Protein AF-A0A8S3H1D3-F1 (afdb_monomer_lite)

Structure (mmCIF, N/CA/C/O backbone):
data_AF-A0A8S3H1D3-F1
#
_entry.id   AF-A0A8S3H1D3-F1
#
loop_
_atom_site.group_PDB
_atom_site.id
_atom_site.type_symbol
_atom_site.label_atom_id
_atom_site.label_alt_id
_atom_site.label_comp_id
_atom_site.label_asym_id
_atom_site.label_entity_id
_atom_site.label_seq_id
_atom_site.pdbx_PDB_ins_code
_atom_site.Cartn_x
_atom_site.Cartn_y
_atom_site.Cartn_z
_atom_site.occupancy
_atom_site.B_iso_or_equiv
_atom_site.auth_seq_id
_atom_site.auth_comp_id
_atom_site.auth_asym_id
_atom_site.auth_atom_id
_atom_site.pdbx_PDB_model_num
ATOM 1 N N . LYS A 1 1 ? -19.812 -41.531 39.558 1.00 59.28 1 LYS A N 1
ATOM 2 C CA . LYS A 1 1 ? -20.628 -40.867 38.504 1.00 59.28 1 LYS A CA 1
ATOM 3 C C . LYS A 1 1 ? -20.209 -39.413 38.306 1.00 59.28 1 LYS A C 1
ATOM 5 O O . LYS A 1 1 ? -19.968 -39.057 37.168 1.00 59.28 1 LYS A O 1
ATOM 10 N N . VAL A 1 2 ? -20.044 -38.629 39.378 1.00 74.62 2 VAL A N 1
ATOM 11 C CA . VAL A 1 2 ? -19.608 -37.218 39.311 1.00 74.62 2 VAL A CA 1
ATOM 12 C C . VAL A 1 2 ? -18.268 -37.040 38.572 1.00 74.62 2 VAL A C 1
ATOM 14 O O . VAL A 1 2 ? -18.187 -36.208 37.679 1.00 74.62 2 VAL A O 1
ATOM 17 N N . ASP A 1 3 ? -17.269 -37.890 38.829 1.00 81.50 3 ASP A N 1
ATOM 18 C CA . ASP A 1 3 ? -15.944 -37.769 38.187 1.00 81.50 3 ASP A CA 1
ATOM 19 C C . ASP A 1 3 ? -15.946 -37.984 36.666 1.00 81.50 3 ASP A C 1
ATOM 21 O O . ASP A 1 3 ? -15.134 -37.398 35.951 1.00 81.50 3 ASP A O 1
ATOM 25 N N . LEU A 1 4 ? -16.863 -38.814 36.152 1.00 86.75 4 LEU A N 1
ATOM 26 C CA . LEU A 1 4 ? -16.972 -39.065 34.713 1.00 86.75 4 LEU A CA 1
ATOM 27 C C . LEU A 1 4 ? -17.531 -37.827 34.003 1.00 86.75 4 LEU A C 1
ATOM 29 O O . LEU A 1 4 ? -16.968 -37.384 33.009 1.00 86.75 4 LEU A O 1
ATOM 33 N N . SER A 1 5 ? -18.569 -37.224 34.584 1.00 85.31 5 SER A N 1
ATOM 34 C CA . SER A 1 5 ? -19.176 -35.994 34.077 1.00 85.31 5 SER A CA 1
ATOM 35 C C . SER A 1 5 ? -18.210 -34.811 34.132 1.00 85.31 5 SER A C 1
ATOM 37 O O . SER A 1 5 ? -18.162 -34.028 33.193 1.00 85.31 5 SER A O 1
ATOM 39 N N . VAL A 1 6 ? -17.384 -34.700 35.180 1.00 92.06 6 VAL A N 1
ATOM 40 C CA . VAL A 1 6 ? -16.331 -33.668 35.251 1.00 92.06 6 VAL A CA 1
ATOM 41 C C . VAL A 1 6 ? -15.297 -33.861 34.139 1.00 92.06 6 VAL A C 1
ATOM 43 O O . VAL A 1 6 ? -14.871 -32.889 33.521 1.00 92.06 6 VAL A O 1
ATOM 46 N N . LYS A 1 7 ? -14.917 -35.109 33.842 1.00 91.56 7 LYS A N 1
ATOM 47 C CA . LYS A 1 7 ? -13.966 -35.423 32.769 1.00 91.56 7 LYS A CA 1
ATOM 48 C C . LYS A 1 7 ? -14.537 -35.140 31.376 1.00 91.56 7 LYS A C 1
ATOM 50 O O . LYS A 1 7 ? -13.817 -34.622 30.528 1.00 91.56 7 LYS A O 1
ATOM 55 N N . GLU A 1 8 ? -15.807 -35.462 31.145 1.00 90.88 8 GLU A N 1
ATOM 56 C CA . GLU A 1 8 ? -16.511 -35.143 29.897 1.00 90.88 8 GLU A CA 1
ATOM 57 C C . GLU A 1 8 ? -16.610 -33.627 29.694 1.00 90.88 8 GLU A C 1
ATOM 59 O O . GLU A 1 8 ? -16.241 -33.125 28.636 1.00 90.88 8 GLU A O 1
ATOM 64 N N . LEU A 1 9 ? -16.992 -32.886 30.736 1.00 93.00 9 LEU A N 1
ATOM 65 C CA . LEU A 1 9 ? -17.127 -31.428 30.691 1.00 93.00 9 LEU A CA 1
ATOM 66 C C . LEU A 1 9 ? -15.770 -30.734 30.484 1.00 93.00 9 LEU A C 1
ATOM 68 O O . LEU A 1 9 ? -15.674 -29.776 29.719 1.00 93.00 9 LEU A O 1
ATOM 72 N N . ALA A 1 10 ? -14.701 -31.259 31.094 1.00 93.62 10 ALA A N 1
ATOM 73 C CA . ALA A 1 10 ? -13.332 -30.802 30.852 1.00 93.62 10 ALA A CA 1
ATOM 74 C C . ALA A 1 10 ? -12.849 -31.094 29.419 1.00 93.62 10 ALA A C 1
ATOM 76 O O . ALA A 1 10 ? -12.113 -30.303 28.836 1.00 93.62 10 ALA A O 1
ATOM 77 N N . TRP A 1 11 ? -13.256 -32.220 28.828 1.00 94.50 11 TRP A N 1
ATOM 78 C CA . TRP A 1 11 ? -12.933 -32.519 27.433 1.00 94.50 11 TRP A CA 1
ATOM 79 C C . TRP A 1 11 ? -13.692 -31.604 26.466 1.00 94.50 11 TRP A C 1
ATOM 81 O O . TRP A 1 11 ? -13.111 -31.101 25.503 1.00 94.50 11 TRP A O 1
ATOM 91 N N . GLU A 1 12 ? -14.978 -31.355 26.721 1.00 95.31 12 GLU A N 1
ATOM 92 C CA . GLU A 1 12 ? -15.780 -30.450 25.899 1.00 95.31 12 GLU A CA 1
ATOM 93 C C . GLU A 1 12 ? -15.276 -29.009 25.970 1.00 95.31 12 GLU A C 1
ATOM 95 O O . GLU A 1 12 ? -15.189 -28.356 24.928 1.00 95.31 12 GLU A O 1
ATOM 100 N N . SER A 1 13 ? -14.888 -28.530 27.157 1.00 95.81 13 SER A N 1
ATOM 101 C CA . SER A 1 13 ? -14.322 -27.189 27.314 1.00 95.81 13 SER A CA 1
ATOM 102 C C . SER A 1 13 ? -13.005 -27.043 26.554 1.00 95.81 13 SER A C 1
ATOM 104 O O . SER A 1 13 ? -12.843 -26.077 25.809 1.00 95.81 13 SER A O 1
ATOM 106 N N . GLU A 1 14 ? -12.107 -28.028 26.636 1.00 95.62 14 GLU A N 1
ATOM 107 C CA . GLU A 1 14 ? -10.841 -28.002 25.900 1.00 95.62 14 GLU A CA 1
ATOM 108 C C . GLU A 1 14 ? -11.067 -28.059 24.383 1.00 95.62 14 GLU A C 1
ATOM 110 O O . GLU A 1 14 ? -10.446 -27.316 23.620 1.00 95.62 14 GLU A O 1
ATOM 115 N N . ARG A 1 15 ? -12.023 -28.874 23.918 1.00 96.69 15 ARG A N 1
ATOM 116 C CA . ARG A 1 15 ? -12.405 -28.923 22.500 1.00 96.69 15 ARG A CA 1
ATOM 117 C C . ARG A 1 15 ? -12.923 -27.569 22.011 1.00 96.69 15 ARG A C 1
ATOM 119 O O . ARG A 1 15 ? -12.513 -27.119 20.939 1.00 96.69 15 ARG A O 1
ATOM 126 N N . CYS A 1 16 ? -13.807 -26.930 22.777 1.00 95.31 16 CYS A N 1
ATOM 127 C CA . CYS A 1 16 ? -14.344 -25.608 22.458 1.00 95.31 16 CYS A CA 1
ATOM 128 C C . CYS A 1 16 ? -13.247 -24.536 22.474 1.00 95.31 16 CYS A C 1
ATOM 130 O O . CYS A 1 16 ? -13.179 -23.743 21.540 1.00 95.31 16 CYS A O 1
ATOM 132 N N . ASN A 1 17 ? -12.336 -24.566 23.450 1.00 96.56 17 ASN A N 1
ATOM 133 C CA . ASN A 1 17 ? -11.194 -23.653 23.521 1.00 96.56 17 ASN A CA 1
ATOM 134 C C . ASN A 1 17 ? -10.264 -23.800 22.313 1.00 96.56 17 ASN A C 1
ATOM 136 O O . ASN A 1 17 ? -9.853 -22.808 21.713 1.00 96.56 17 ASN A O 1
ATOM 140 N N . ILE A 1 18 ? -9.956 -25.033 21.901 1.00 96.94 18 ILE A N 1
ATOM 141 C CA . ILE A 1 18 ? -9.138 -25.278 20.708 1.00 96.94 18 ILE A CA 1
ATOM 142 C C . ILE A 1 18 ? -9.847 -24.764 19.449 1.00 96.94 18 ILE A C 1
ATOM 144 O O . ILE A 1 18 ? -9.191 -24.183 18.584 1.00 96.94 18 ILE A O 1
ATOM 148 N N . ALA A 1 19 ? -11.158 -24.985 19.322 1.00 96.19 19 ALA A N 1
ATOM 149 C CA . ALA A 1 19 ? -11.936 -24.496 18.187 1.00 96.19 19 ALA A CA 1
ATOM 150 C C . ALA A 1 19 ? -11.973 -22.961 18.143 1.00 96.19 19 ALA A C 1
ATOM 152 O O . ALA A 1 19 ? -11.718 -22.382 17.090 1.00 96.19 19 ALA A O 1
ATOM 153 N N . LEU A 1 20 ? -12.205 -22.315 19.287 1.00 96.06 20 LEU A N 1
ATOM 154 C CA . LEU A 1 20 ? -12.194 -20.862 19.431 1.00 96.06 20 LEU A CA 1
ATOM 155 C C . LEU A 1 20 ? -10.827 -20.286 19.057 1.00 96.06 20 LEU A C 1
ATOM 157 O O . LEU A 1 20 ? -10.754 -19.424 18.190 1.00 96.06 20 LEU A O 1
ATOM 161 N N . ARG A 1 21 ? -9.737 -20.855 19.578 1.00 96.25 21 ARG A N 1
ATOM 162 C CA . ARG A 1 21 ? -8.377 -20.423 19.231 1.00 96.25 21 ARG A CA 1
ATOM 163 C C . ARG A 1 21 ? -8.082 -20.550 17.735 1.00 96.25 21 ARG A C 1
ATOM 165 O O . ARG A 1 21 ? -7.411 -19.700 17.164 1.00 96.25 21 ARG A O 1
ATOM 172 N N . LYS A 1 22 ? -8.572 -21.606 17.077 1.00 96.00 22 LYS A N 1
ATOM 173 C CA . LYS A 1 22 ? -8.431 -21.754 15.617 1.00 96.00 22 LYS A CA 1
ATOM 174 C C . LYS A 1 22 ? -9.196 -20.669 14.861 1.00 96.00 22 LYS A C 1
ATOM 176 O O . LYS A 1 22 ? -8.706 -20.194 13.842 1.00 96.00 22 LYS A O 1
ATOM 181 N N . LEU A 1 23 ? -10.384 -20.297 15.340 1.00 95.12 23 LEU A N 1
ATOM 182 C CA . LEU A 1 23 ? -11.164 -19.210 14.754 1.00 95.12 23 LEU A CA 1
ATOM 183 C C . LEU A 1 23 ? -10.464 -17.863 14.953 1.00 95.12 23 LEU A C 1
ATOM 185 O O . LEU A 1 23 ? -10.330 -17.120 13.987 1.00 95.12 23 LEU A O 1
ATOM 189 N N . GLU A 1 24 ? -9.956 -17.580 16.151 1.00 92.44 24 GLU A N 1
ATOM 190 C CA . GLU A 1 24 ? -9.192 -16.360 16.440 1.00 92.44 24 GLU A CA 1
ATOM 191 C C . GLU A 1 24 ? -7.962 -16.244 15.536 1.00 92.44 24 GLU A C 1
ATOM 193 O O . GLU A 1 24 ? -7.811 -15.251 14.828 1.00 92.44 24 GLU A O 1
ATOM 198 N N . GLN A 1 25 ? -7.165 -17.310 15.436 1.00 91.50 25 GLN A N 1
ATOM 199 C CA . GLN A 1 25 ? -5.974 -17.347 14.582 1.00 91.50 25 GLN A CA 1
ATOM 200 C C . GLN A 1 25 ? -6.267 -17.102 13.103 1.00 91.50 25 GLN A C 1
ATOM 202 O O . GLN A 1 25 ? -5.421 -16.577 12.379 1.00 91.50 25 GLN A O 1
ATOM 207 N N . TRP A 1 26 ? -7.443 -17.508 12.627 1.00 88.00 26 TRP A N 1
ATOM 208 C CA . TRP A 1 26 ? -7.784 -17.402 11.212 1.00 88.00 26 TRP A CA 1
ATOM 209 C C . TRP A 1 26 ? -8.520 -16.104 10.869 1.00 88.00 26 TRP A C 1
ATOM 211 O O . TRP A 1 26 ? -8.315 -15.550 9.790 1.00 88.00 26 TRP A O 1
ATOM 221 N N . PHE A 1 27 ? -9.366 -15.609 11.775 1.00 87.94 27 PHE A N 1
ATOM 222 C CA . PHE A 1 27 ? -10.278 -14.496 11.503 1.00 87.94 27 PHE A CA 1
ATOM 223 C C . PHE A 1 27 ? -9.948 -13.199 12.244 1.00 87.94 27 PHE A C 1
ATOM 225 O O . PHE A 1 27 ? -10.357 -12.136 11.767 1.00 87.94 27 PHE A O 1
ATOM 232 N N . VAL A 1 28 ? -9.254 -13.272 13.382 1.00 88.75 28 VAL A N 1
ATOM 233 C CA . VAL A 1 28 ? -9.002 -12.129 14.273 1.00 88.75 28 VAL A CA 1
ATOM 234 C C . VAL A 1 28 ? -7.534 -11.725 14.221 1.00 88.75 28 VAL A C 1
ATOM 236 O O . VAL A 1 28 ? -7.246 -10.594 13.842 1.00 88.75 28 VAL A O 1
ATOM 239 N N . ASP A 1 29 ? -6.612 -12.648 14.497 1.00 89.31 29 ASP A N 1
ATOM 240 C CA . ASP A 1 29 ? -5.170 -12.369 14.573 1.00 89.31 29 ASP A CA 1
ATOM 241 C C . ASP A 1 29 ? -4.594 -11.703 13.308 1.00 89.31 29 ASP A C 1
ATOM 243 O O . ASP A 1 29 ? -3.768 -10.798 13.436 1.00 89.31 29 ASP A O 1
ATOM 247 N N . PRO A 1 30 ? -5.015 -12.068 12.077 1.00 91.00 30 PRO A N 1
ATOM 248 C CA . PRO A 1 30 ? -4.487 -11.432 10.872 1.00 91.00 30 PRO A CA 1
ATOM 249 C C . PRO A 1 30 ? -4.995 -9.998 10.652 1.00 91.00 30 PRO A C 1
ATOM 251 O O . PRO A 1 30 ? -4.501 -9.296 9.766 1.00 91.00 30 PRO A O 1
ATOM 254 N N . VAL A 1 31 ? -6.030 -9.562 11.373 1.00 91.50 31 VAL A N 1
ATOM 255 C CA . VAL A 1 31 ? -6.700 -8.278 11.145 1.00 91.50 31 VAL A CA 1
ATOM 256 C C . VAL A 1 31 ? -5.935 -7.171 11.860 1.00 91.50 31 VAL A C 1
ATOM 258 O O . VAL A 1 31 ? -5.936 -7.073 13.079 1.00 91.50 31 VAL A O 1
ATOM 261 N N . VAL A 1 32 ? -5.315 -6.286 11.081 1.00 88.00 32 VAL A N 1
ATOM 262 C CA . VAL A 1 32 ? -4.550 -5.144 11.606 1.00 88.00 32 VAL A CA 1
ATOM 263 C C . VAL A 1 32 ? -5.482 -4.003 12.004 1.00 88.00 32 VAL A C 1
ATOM 265 O O . VAL A 1 32 ? -5.258 -3.321 13.000 1.00 88.00 32 VAL A O 1
ATOM 268 N N . GLN A 1 33 ? -6.507 -3.753 11.190 1.00 87.62 33 GLN A N 1
ATOM 269 C CA . GLN A 1 33 ? -7.483 -2.687 11.403 1.00 87.62 33 GLN A CA 1
ATOM 270 C C . GLN A 1 33 ? -8.861 -3.164 10.972 1.00 87.62 33 GLN A C 1
ATOM 272 O O . GLN A 1 33 ? -9.019 -3.648 9.846 1.00 87.62 33 GLN A O 1
ATOM 277 N N . ASP A 1 34 ? -9.848 -2.984 11.846 1.00 88.25 34 ASP A N 1
ATOM 278 C CA . ASP A 1 34 ? -11.245 -3.228 11.509 1.00 88.25 34 ASP A CA 1
ATOM 279 C C . ASP A 1 34 ? -11.908 -2.003 10.860 1.00 88.25 34 ASP A C 1
ATOM 281 O O . ASP A 1 34 ? -11.313 -0.925 10.748 1.00 88.25 34 ASP A O 1
ATOM 285 N N . VAL A 1 35 ? -13.140 -2.183 10.390 1.00 89.12 35 VAL A N 1
ATOM 286 C CA . VAL A 1 35 ? -13.965 -1.096 9.865 1.00 89.12 35 VAL A CA 1
ATOM 287 C C . VAL A 1 35 ? -14.320 -0.149 11.006 1.00 89.12 35 VAL A C 1
ATOM 289 O O . VAL A 1 35 ? -14.971 -0.530 11.971 1.00 89.12 35 VAL A O 1
ATOM 292 N N . VAL A 1 36 ? -13.911 1.109 10.873 1.00 90.00 36 VAL A N 1
ATOM 293 C CA . VAL A 1 36 ? -14.297 2.185 11.790 1.00 90.00 36 VAL A CA 1
ATOM 294 C C . VAL A 1 36 ? -14.838 3.334 10.960 1.00 90.00 36 VAL A C 1
ATOM 296 O O . VAL A 1 36 ? -14.213 3.716 9.967 1.00 90.00 36 VAL A O 1
ATOM 299 N N . SER A 1 37 ? -15.982 3.894 11.349 1.00 90.56 37 SER A N 1
ATOM 300 C CA . SER A 1 37 ? -16.583 5.030 10.655 1.00 90.56 37 SER A CA 1
ATOM 301 C C . SER A 1 37 ? -16.606 6.296 11.504 1.00 90.56 37 SER A C 1
ATOM 303 O O . SER A 1 37 ? -16.633 6.275 12.735 1.00 90.56 37 SER A O 1
ATOM 305 N N . VAL A 1 38 ? -16.554 7.438 10.822 1.00 90.25 38 VAL A N 1
ATOM 306 C CA . VAL A 1 38 ? -16.659 8.762 11.425 1.00 90.25 38 VAL A CA 1
ATOM 307 C C . VAL A 1 38 ? -17.682 9.589 10.671 1.00 90.25 38 VAL A C 1
ATOM 309 O O . VAL A 1 38 ? -17.592 9.779 9.458 1.00 90.25 38 VAL A O 1
ATOM 312 N N . LYS A 1 39 ? -18.659 10.103 11.417 1.00 90.44 39 LYS A N 1
ATOM 313 C CA . LYS A 1 39 ? -19.693 11.011 10.908 1.00 90.44 39 LYS A CA 1
ATOM 314 C C . LYS A 1 39 ? -19.304 12.468 11.144 1.00 90.44 39 LYS A C 1
ATOM 316 O O . LYS A 1 39 ? -18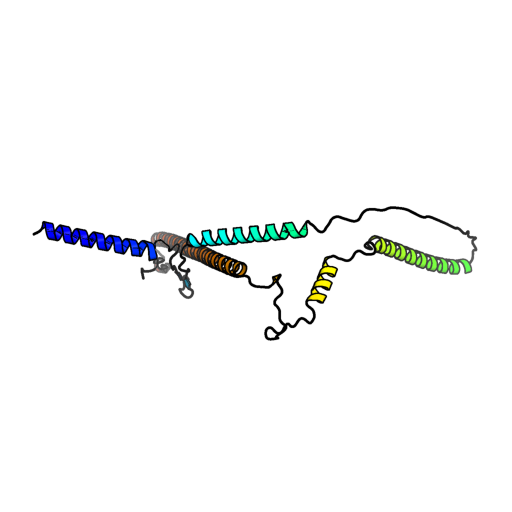.580 12.763 12.099 1.00 90.44 39 LYS A O 1
ATOM 321 N N . SER A 1 40 ? -19.810 13.392 10.335 1.00 87.38 40 SER A N 1
ATOM 322 C CA . SER A 1 40 ? -19.725 14.831 10.616 1.00 87.38 40 SER A CA 1
ATOM 323 C C . SER A 1 40 ? -20.502 15.202 11.892 1.00 87.38 40 SER A C 1
ATOM 325 O O . SER A 1 40 ? -21.213 14.371 12.462 1.00 87.38 40 SER A O 1
ATOM 327 N N . PHE A 1 41 ? -20.343 16.433 12.391 1.00 81.81 41 PHE A N 1
ATOM 328 C CA . PHE A 1 41 ? -21.126 16.912 13.542 1.00 81.81 41 PHE A CA 1
ATOM 329 C C . PHE A 1 41 ? -22.621 17.007 13.214 1.00 81.81 41 PHE A C 1
ATOM 331 O O . PHE A 1 41 ? -23.441 16.597 14.027 1.00 81.81 41 PHE A O 1
ATOM 338 N N . ASP A 1 42 ? -22.950 17.419 11.988 1.00 82.44 42 ASP A N 1
ATOM 339 C CA . ASP A 1 42 ? -24.331 17.511 11.494 1.00 82.44 42 ASP A CA 1
ATOM 340 C C . ASP A 1 42 ? -24.872 16.172 10.956 1.00 82.44 42 ASP A C 1
ATOM 342 O O . ASP A 1 42 ? -26.001 16.095 10.481 1.00 82.44 42 ASP A O 1
ATOM 346 N N . GLY A 1 43 ? -24.053 15.112 10.961 1.00 81.81 43 GLY A N 1
ATOM 347 C CA . GLY A 1 43 ? -24.423 13.762 10.522 1.00 81.81 43 GLY A CA 1
ATOM 348 C C . GLY A 1 43 ? -24.589 13.551 9.009 1.00 81.81 43 GLY A C 1
ATOM 349 O O . GLY A 1 43 ? -24.821 12.422 8.595 1.00 81.81 43 GLY A O 1
ATOM 350 N N . GLN A 1 44 ? -24.454 14.590 8.178 1.00 87.94 44 GLN A N 1
ATOM 351 C CA . GLN A 1 44 ? -24.655 14.502 6.720 1.00 87.94 44 GLN A CA 1
ATOM 352 C C . GLN A 1 44 ? -23.603 13.668 5.979 1.00 87.94 44 GLN A C 1
ATOM 354 O O . GLN A 1 44 ? -23.898 13.090 4.936 1.00 87.94 44 GLN A O 1
ATOM 359 N N . TRP A 1 45 ? -22.373 13.630 6.493 1.00 89.69 45 TRP A N 1
ATOM 360 C CA . TRP A 1 45 ? -21.244 12.990 5.824 1.00 89.69 45 TRP A CA 1
ATOM 361 C C . TRP A 1 45 ? -20.671 11.898 6.712 1.00 89.69 45 TRP A C 1
ATOM 363 O O . TRP A 1 45 ? -20.466 12.117 7.907 1.00 89.69 45 TRP A O 1
ATOM 373 N N . GLU A 1 46 ? -20.367 10.748 6.120 1.00 92.31 46 GLU A N 1
ATOM 374 C CA . GLU A 1 46 ? -19.744 9.615 6.794 1.00 92.31 46 GLU A CA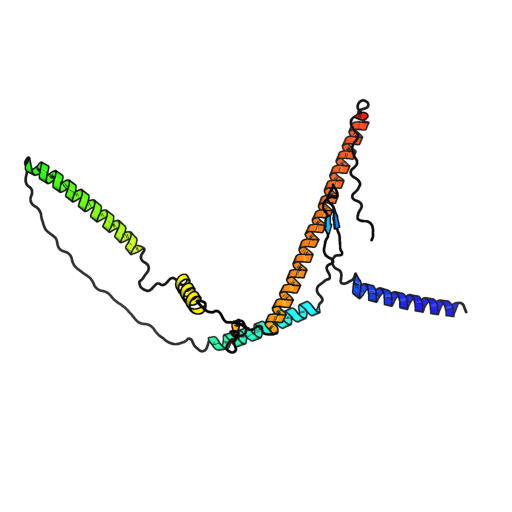 1
ATOM 375 C C . GLU A 1 46 ? -18.556 9.114 5.979 1.00 92.31 46 GLU A C 1
ATOM 377 O O . GLU A 1 46 ? -18.629 8.974 4.758 1.00 92.31 46 GLU A O 1
ATOM 382 N N . VAL A 1 47 ? -17.453 8.842 6.668 1.00 93.00 47 VAL A N 1
ATOM 383 C CA . VAL A 1 47 ? -16.266 8.222 6.084 1.00 93.00 47 VAL A CA 1
ATOM 384 C C . VAL A 1 47 ? -15.963 6.959 6.870 1.00 93.00 47 VAL A C 1
ATOM 386 O O . VAL A 1 47 ? -15.864 7.008 8.093 1.00 93.00 47 VAL A O 1
ATOM 389 N N . SER A 1 48 ? -15.803 5.839 6.168 1.00 92.88 48 SER A N 1
ATOM 390 C CA . SER A 1 48 ? -15.499 4.535 6.764 1.00 92.88 48 SER A CA 1
ATOM 391 C C . SER A 1 48 ? -14.113 4.056 6.349 1.00 92.88 48 SER A C 1
ATOM 393 O O . SER A 1 48 ? -13.744 4.157 5.179 1.00 92.88 48 SER A O 1
ATOM 395 N N . ALA A 1 49 ? -13.352 3.538 7.308 1.00 93.94 49 ALA A N 1
ATOM 396 C CA . ALA A 1 49 ? -12.072 2.878 7.088 1.00 93.94 49 ALA A CA 1
ATOM 397 C C . ALA A 1 49 ? -12.256 1.486 6.455 1.00 93.94 49 ALA A C 1
ATOM 399 O O . ALA A 1 49 ? -13.316 0.868 6.543 1.00 93.94 49 ALA A O 1
ATOM 400 N N . PHE A 1 50 ? -11.201 0.971 5.827 1.00 93.75 50 PHE A N 1
ATOM 401 C CA . PHE A 1 50 ? -11.182 -0.363 5.233 1.00 93.75 50 PHE A CA 1
ATOM 402 C C . PHE A 1 50 ? -10.726 -1.413 6.245 1.00 93.75 50 PHE A C 1
ATOM 404 O O . PHE A 1 50 ? -9.634 -1.285 6.800 1.00 93.75 50 PHE A O 1
ATOM 411 N N . ARG A 1 51 ? -11.452 -2.532 6.367 1.00 92.88 51 ARG A N 1
ATOM 412 C CA . ARG A 1 51 ? -10.902 -3.720 7.036 1.00 92.88 51 ARG A CA 1
ATOM 413 C C . ARG A 1 51 ? -9.609 -4.138 6.334 1.00 92.88 51 ARG A C 1
ATOM 415 O O . ARG A 1 51 ? -9.605 -4.394 5.125 1.00 92.88 51 ARG A O 1
ATOM 422 N N . THR A 1 52 ? -8.508 -4.160 7.077 1.00 92.94 52 THR A N 1
ATOM 423 C CA . THR A 1 52 ? -7.167 -4.410 6.540 1.00 92.94 52 THR A CA 1
ATOM 424 C C . THR A 1 52 ? -6.515 -5.557 7.291 1.00 92.94 52 THR A C 1
ATOM 426 O O . THR A 1 52 ? -6.349 -5.509 8.506 1.00 92.94 52 THR A O 1
ATOM 429 N N . ILE A 1 53 ? -6.156 -6.586 6.529 1.00 92.94 53 ILE A N 1
ATOM 430 C CA . ILE A 1 53 ? -5.472 -7.793 6.991 1.00 92.94 53 ILE A CA 1
ATOM 431 C C . ILE A 1 53 ? -3.983 -7.626 6.696 1.00 92.94 53 ILE A C 1
ATOM 433 O O . ILE A 1 53 ? -3.631 -7.076 5.646 1.00 92.94 53 ILE A O 1
ATOM 437 N N . GLU A 1 54 ? -3.123 -8.081 7.602 1.00 91.81 54 GLU A N 1
ATOM 438 C CA . GLU A 1 54 ? -1.679 -8.057 7.399 1.00 91.81 54 GLU A CA 1
ATOM 439 C C . GLU A 1 54 ? -1.290 -8.884 6.168 1.00 91.81 54 GLU A C 1
ATOM 441 O O . GLU A 1 54 ? -1.911 -9.896 5.831 1.00 91.81 54 GLU A O 1
ATOM 446 N N . LEU A 1 55 ? -0.255 -8.442 5.456 1.00 92.44 55 LEU A N 1
ATOM 447 C CA . LEU A 1 55 ? 0.298 -9.223 4.356 1.00 92.44 55 LEU A CA 1
ATOM 448 C C . LEU A 1 55 ? 0.894 -10.530 4.918 1.00 92.44 55 LEU A C 1
ATOM 450 O O . LEU A 1 55 ? 1.750 -10.459 5.800 1.00 92.44 55 LEU A O 1
ATOM 454 N N . PRO A 1 56 ? 0.481 -11.712 4.415 1.00 91.88 56 PRO A N 1
ATOM 455 C CA . PRO A 1 56 ? 1.018 -12.995 4.868 1.00 91.88 56 PRO A CA 1
ATOM 456 C C . PRO A 1 56 ? 2.530 -13.100 4.658 1.00 91.88 56 PRO A C 1
ATOM 458 O O . PRO A 1 56 ? 3.069 -12.488 3.739 1.00 91.88 56 PRO A O 1
ATOM 461 N N . LYS A 1 57 ? 3.209 -13.944 5.440 1.00 91.25 57 LYS A N 1
ATOM 462 C CA . LYS A 1 57 ? 4.661 -14.180 5.308 1.00 91.25 57 LYS A CA 1
ATOM 463 C C . LYS A 1 57 ? 5.050 -14.651 3.904 1.00 91.25 57 LYS A C 1
ATOM 465 O O . LYS A 1 57 ? 5.965 -14.090 3.310 1.00 91.25 57 LYS A O 1
ATOM 470 N N . ASP A 1 58 ? 4.250 -15.546 3.330 1.00 92.31 58 ASP A N 1
ATOM 471 C CA . ASP A 1 58 ? 4.399 -16.070 1.969 1.00 92.31 58 ASP A CA 1
ATOM 472 C C . ASP A 1 58 ? 4.466 -14.961 0.902 1.00 92.31 58 ASP A C 1
ATOM 474 O O . ASP A 1 58 ? 5.077 -15.130 -0.152 1.00 92.31 58 ASP A O 1
ATOM 478 N N . PHE A 1 59 ? 3.833 -13.806 1.153 1.00 93.81 59 PHE A N 1
ATOM 479 C CA . PHE A 1 59 ? 3.911 -12.659 0.251 1.00 93.81 59 PHE A CA 1
ATOM 480 C C . PHE A 1 59 ? 5.335 -12.097 0.185 1.00 93.81 59 PHE A C 1
ATOM 482 O O . PHE A 1 59 ? 5.834 -11.838 -0.909 1.00 93.81 59 PHE A O 1
ATOM 489 N N . TYR A 1 60 ? 5.982 -11.923 1.340 1.00 93.44 60 TYR A N 1
ATOM 490 C CA . TYR A 1 60 ? 7.341 -11.390 1.422 1.00 93.44 60 TYR A CA 1
ATOM 491 C C . TYR A 1 60 ? 8.359 -12.383 0.861 1.00 93.44 60 TYR A C 1
ATOM 493 O O . TYR A 1 60 ? 9.219 -11.991 0.078 1.00 93.44 60 TYR A O 1
ATOM 501 N N . GLU A 1 61 ? 8.198 -13.674 1.160 1.00 94.88 61 GLU A N 1
ATOM 502 C CA . GLU A 1 61 ? 9.036 -14.737 0.590 1.00 94.88 61 GLU A CA 1
ATOM 503 C C . GLU A 1 61 ? 8.951 -14.758 -0.943 1.00 94.88 61 GLU A C 1
ATOM 505 O O . GLU A 1 61 ? 9.969 -14.801 -1.637 1.00 94.88 61 GLU A O 1
ATOM 510 N N . MET A 1 62 ? 7.739 -14.650 -1.497 1.00 92.31 62 MET A N 1
ATOM 511 C CA . MET A 1 62 ? 7.554 -14.608 -2.947 1.00 92.31 62 MET A CA 1
ATOM 512 C C . MET A 1 62 ? 8.113 -13.323 -3.568 1.00 92.31 62 MET A C 1
ATOM 514 O O . MET A 1 62 ? 8.631 -13.358 -4.686 1.00 92.31 62 MET A O 1
ATOM 518 N N . GLN A 1 63 ? 8.026 -12.190 -2.869 1.00 93.62 63 GLN A N 1
ATOM 519 C CA . GLN A 1 63 ? 8.621 -10.939 -3.331 1.00 93.62 63 GLN A CA 1
ATOM 520 C C . GLN A 1 63 ? 10.150 -11.052 -3.415 1.00 93.62 63 GLN A C 1
ATOM 522 O O . GLN A 1 63 ? 10.725 -10.692 -4.445 1.00 93.62 63 GLN A O 1
ATOM 527 N N . GLU A 1 64 ? 10.796 -11.605 -2.387 1.00 93.00 64 GLU A N 1
ATOM 528 C CA . GLU A 1 64 ? 12.243 -11.837 -2.387 1.00 93.00 64 GLU A CA 1
ATOM 529 C C . GLU A 1 64 ? 12.673 -12.779 -3.515 1.00 93.00 64 GLU A C 1
ATOM 531 O O . GLU A 1 64 ? 13.655 -12.510 -4.207 1.00 93.00 64 GLU A O 1
ATOM 536 N N . GLU A 1 65 ? 11.931 -13.864 -3.745 1.00 93.06 65 GLU A N 1
ATOM 537 C CA . GLU A 1 65 ? 12.238 -14.810 -4.819 1.00 93.06 65 GLU A CA 1
ATOM 538 C C . GLU A 1 65 ? 12.143 -14.147 -6.203 1.00 93.06 65 GLU A C 1
ATOM 540 O O . GLU A 1 65 ? 13.035 -14.300 -7.041 1.00 93.06 65 GLU A O 1
ATOM 545 N N . ILE A 1 66 ? 11.111 -13.328 -6.439 1.00 92.44 66 ILE A N 1
ATOM 546 C CA . ILE A 1 66 ? 10.972 -12.556 -7.683 1.00 92.44 66 ILE A CA 1
ATOM 547 C C . ILE A 1 66 ? 12.153 -11.591 -7.861 1.00 92.44 66 ILE A C 1
ATOM 549 O O . ILE A 1 66 ? 12.680 -11.451 -8.969 1.00 92.44 66 ILE A O 1
ATOM 553 N N . GLU A 1 67 ? 12.586 -10.920 -6.794 1.00 91.62 67 GLU A N 1
ATOM 554 C CA . GLU A 1 67 ? 13.732 -10.008 -6.829 1.00 91.62 67 GLU A CA 1
ATOM 555 C C . GLU A 1 67 ? 15.046 -10.746 -7.126 1.00 91.62 67 GLU A C 1
ATOM 557 O O . GLU A 1 67 ? 15.805 -10.305 -7.994 1.00 91.62 67 GLU A O 1
ATOM 562 N N . ARG A 1 68 ? 15.280 -11.914 -6.514 1.00 92.50 68 ARG A N 1
ATOM 563 C CA . ARG A 1 68 ? 16.438 -12.781 -6.806 1.00 92.50 68 ARG A CA 1
ATOM 564 C C . ARG A 1 68 ? 16.455 -13.254 -8.258 1.00 92.50 68 ARG A C 1
ATOM 566 O O . ARG A 1 68 ? 17.490 -13.209 -8.923 1.00 92.50 68 ARG A O 1
ATOM 573 N N . GLN A 1 69 ? 15.309 -13.668 -8.792 1.00 89.38 69 GLN A N 1
ATOM 574 C CA . GLN A 1 69 ? 15.224 -14.105 -10.186 1.00 89.38 69 GLN A CA 1
ATOM 575 C C . GLN A 1 69 ? 15.484 -12.950 -11.164 1.00 89.38 69 GLN A C 1
ATOM 577 O O . GLN A 1 69 ? 16.129 -13.138 -12.198 1.00 89.38 69 GLN A O 1
ATOM 582 N N . LYS A 1 70 ? 15.046 -11.729 -10.835 1.00 88.19 70 LYS A N 1
ATOM 583 C CA . LYS A 1 70 ? 15.346 -10.536 -11.639 1.00 88.19 70 LYS A CA 1
ATOM 584 C C . LYS A 1 70 ? 16.823 -10.186 -11.654 1.00 88.19 70 LYS A C 1
ATOM 586 O O . LYS A 1 70 ? 17.353 -9.904 -12.728 1.00 88.19 70 LYS A O 1
ATOM 591 N N . THR A 1 71 ? 17.484 -10.182 -10.499 1.00 88.81 71 THR A N 1
ATOM 592 C CA . THR A 1 71 ? 18.916 -9.858 -10.427 1.00 88.81 71 THR A CA 1
ATOM 593 C C . THR A 1 71 ? 19.743 -10.885 -11.197 1.00 88.81 71 THR A C 1
ATOM 595 O O . THR A 1 71 ? 20.612 -10.495 -11.975 1.00 88.81 71 THR A O 1
ATOM 598 N N . ALA A 1 72 ? 19.394 -12.173 -11.106 1.00 88.25 72 ALA A N 1
ATOM 599 C CA . ALA A 1 72 ? 20.023 -13.234 -11.891 1.00 88.25 72 ALA A CA 1
ATOM 600 C C . ALA A 1 72 ? 19.838 -13.056 -13.413 1.00 88.25 72 ALA A C 1
ATOM 602 O O . ALA A 1 72 ? 20.755 -13.331 -14.188 1.00 88.25 72 ALA A O 1
ATOM 603 N N . LEU A 1 73 ? 18.668 -12.590 -13.864 1.00 83.75 73 LEU A N 1
ATOM 604 C CA . LEU A 1 73 ? 18.425 -12.281 -15.279 1.00 83.75 73 LEU A CA 1
ATOM 605 C C . LEU A 1 73 ? 19.210 -11.049 -15.749 1.00 83.75 73 LEU A C 1
ATOM 607 O O . LEU A 1 73 ? 19.725 -11.053 -16.867 1.00 83.75 73 LEU A O 1
ATOM 611 N N . MET A 1 74 ? 19.339 -10.019 -14.908 1.00 80.69 74 MET A N 1
ATOM 612 C CA . MET A 1 74 ? 20.125 -8.827 -15.241 1.00 80.69 74 MET A CA 1
ATOM 613 C C . MET A 1 74 ? 21.627 -9.117 -15.317 1.00 80.69 74 MET A C 1
ATOM 615 O O . MET A 1 74 ? 22.289 -8.621 -16.226 1.00 80.69 74 MET A O 1
ATOM 619 N N . ASP A 1 75 ? 22.167 -9.944 -14.418 1.00 78.56 75 ASP A N 1
ATOM 620 C CA . ASP A 1 75 ? 23.587 -10.326 -14.444 1.00 78.56 75 ASP A CA 1
ATOM 621 C C . ASP A 1 75 ? 23.937 -11.140 -15.705 1.00 78.56 75 ASP A C 1
ATOM 623 O O . ASP A 1 75 ? 24.954 -10.904 -16.362 1.00 78.56 75 ASP A O 1
ATOM 627 N N . LYS A 1 76 ? 23.028 -12.026 -16.137 1.00 73.56 76 LYS A N 1
ATOM 628 C CA . LYS A 1 76 ? 23.149 -12.742 -17.420 1.00 73.56 76 LYS A CA 1
ATOM 629 C C . LYS A 1 76 ? 23.105 -11.808 -18.636 1.00 73.56 76 LYS A C 1
ATOM 631 O O . LYS A 1 76 ? 23.766 -12.099 -19.630 1.00 73.56 76 LYS A O 1
ATOM 636 N N . GLY A 1 77 ? 22.347 -10.712 -18.570 1.00 64.25 77 GLY A N 1
ATOM 637 C CA . GLY A 1 77 ? 22.291 -9.697 -19.628 1.00 64.25 77 GLY A CA 1
ATOM 638 C C . GLY A 1 77 ? 23.585 -8.888 -19.741 1.00 64.25 77 GLY A C 1
ATOM 639 O O . GLY A 1 77 ? 24.142 -8.770 -20.829 1.00 64.25 77 GLY A O 1
ATOM 640 N N . LYS A 1 78 ? 24.125 -8.420 -18.608 1.00 60.81 78 LYS A N 1
ATOM 641 C CA . LYS A 1 78 ? 25.339 -7.583 -18.569 1.00 60.81 78 LYS A CA 1
ATOM 642 C C . LYS A 1 78 ? 26.589 -8.283 -19.096 1.00 60.81 78 LYS A C 1
ATOM 644 O O . LYS A 1 78 ? 27.383 -7.661 -19.792 1.00 60.81 78 LYS A O 1
ATOM 649 N N . ARG A 1 79 ? 26.748 -9.585 -18.832 1.00 57.50 79 ARG A N 1
ATOM 650 C CA . ARG A 1 79 ? 27.878 -10.372 -19.368 1.00 57.50 79 ARG A CA 1
ATOM 651 C C . ARG A 1 79 ? 27.894 -10.466 -20.898 1.00 57.50 79 ARG A C 1
ATOM 653 O O . ARG A 1 79 ? 28.922 -10.832 -21.457 1.00 57.50 79 ARG A O 1
ATOM 660 N N . LYS A 1 80 ? 26.776 -10.174 -21.570 1.00 52.81 80 LYS A N 1
ATOM 661 C CA . LYS A 1 80 ? 26.657 -10.246 -23.030 1.00 52.81 80 LYS A CA 1
ATOM 662 C C . LYS A 1 80 ? 27.020 -8.927 -23.725 1.00 52.81 80 LYS A C 1
ATOM 664 O O . LYS A 1 80 ? 27.466 -8.968 -24.862 1.00 52.81 80 LYS A O 1
ATOM 669 N N . GLU A 1 81 ? 26.875 -7.787 -23.049 1.00 50.50 81 GLU A N 1
ATOM 670 C CA . GLU A 1 81 ? 27.142 -6.452 -23.616 1.00 50.50 81 GLU A CA 1
ATOM 671 C C . GLU A 1 81 ? 28.611 -6.016 -23.485 1.00 50.50 81 GLU A C 1
ATOM 673 O O . GLU A 1 81 ? 29.111 -5.267 -24.317 1.00 50.50 81 GLU A O 1
ATOM 678 N N . THR A 1 82 ? 29.356 -6.520 -22.496 1.00 52.22 82 THR A N 1
ATOM 679 C CA . THR A 1 82 ? 30.771 -6.147 -22.287 1.00 52.22 82 THR A CA 1
ATOM 680 C C . THR A 1 82 ? 31.760 -6.828 -23.241 1.00 52.22 82 THR A C 1
ATOM 682 O O . THR A 1 82 ? 32.963 -6.644 -23.090 1.00 52.22 82 THR A O 1
ATOM 685 N N . ALA A 1 83 ? 31.288 -7.641 -24.190 1.00 49.78 83 ALA A N 1
ATOM 686 C CA . ALA A 1 83 ? 32.141 -8.360 -25.139 1.00 49.78 83 ALA A CA 1
ATOM 687 C C . ALA A 1 83 ? 32.343 -7.626 -26.482 1.00 49.78 83 ALA A C 1
ATOM 689 O O . ALA A 1 83 ? 33.164 -8.082 -27.269 1.00 49.78 83 ALA A O 1
ATOM 690 N N . ASP A 1 84 ? 31.627 -6.523 -26.744 1.00 45.38 84 ASP A N 1
ATOM 691 C CA . ASP A 1 84 ? 31.484 -5.971 -28.108 1.00 45.38 84 ASP A CA 1
ATOM 692 C C . ASP A 1 84 ? 31.959 -4.510 -28.278 1.00 45.38 84 ASP A C 1
ATOM 694 O O . ASP A 1 84 ? 31.689 -3.877 -29.293 1.00 45.38 84 ASP A O 1
ATOM 698 N N . VAL A 1 85 ? 32.660 -3.929 -27.292 1.00 45.94 85 VAL A N 1
ATOM 699 C CA . VAL A 1 85 ? 33.096 -2.516 -27.351 1.00 45.94 85 VAL A CA 1
ATOM 700 C C . VAL A 1 85 ? 34.551 -2.358 -26.910 1.00 45.94 85 VAL A C 1
ATOM 702 O O . VAL A 1 85 ? 34.842 -1.869 -25.819 1.00 45.94 85 VAL A O 1
ATOM 705 N 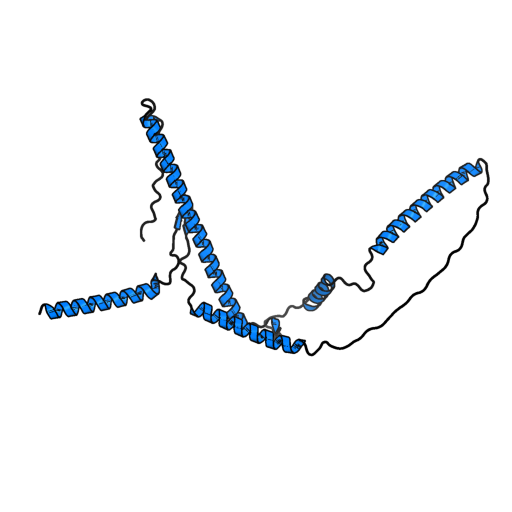N . SER A 1 86 ? 35.487 -2.777 -27.761 1.00 36.59 86 SER A N 1
ATOM 706 C CA . SER A 1 86 ? 36.894 -2.380 -27.632 1.00 36.59 86 SER A CA 1
ATOM 707 C C . SER A 1 86 ? 37.649 -2.480 -28.960 1.00 36.59 86 SER A C 1
ATOM 709 O O . SER A 1 86 ? 38.441 -3.401 -29.137 1.00 36.59 86 SER A O 1
ATOM 711 N N . ASP A 1 87 ? 37.438 -1.531 -29.875 1.00 35.66 87 ASP A N 1
ATOM 712 C CA . ASP A 1 87 ? 38.491 -1.093 -30.804 1.00 35.66 87 ASP A CA 1
ATOM 713 C C . ASP A 1 87 ? 38.201 0.317 -31.364 1.00 35.66 87 ASP A C 1
ATOM 715 O O . ASP A 1 87 ? 37.052 0.746 -31.389 1.00 35.66 87 ASP A O 1
ATOM 719 N N . GLU A 1 88 ? 39.261 0.996 -31.820 1.00 36.12 88 GLU A N 1
ATOM 720 C CA . GLU A 1 88 ? 39.308 2.261 -32.595 1.00 36.12 88 GLU A CA 1
ATOM 721 C C . GLU A 1 88 ? 39.646 3.595 -31.873 1.00 36.12 88 GLU A C 1
ATOM 723 O O . GLU A 1 88 ? 38.843 4.498 -31.666 1.00 36.12 88 GLU A O 1
ATOM 728 N N . ARG A 1 89 ? 40.927 3.666 -31.478 1.00 33.75 89 ARG A N 1
ATOM 729 C CA . ARG A 1 89 ? 42.026 4.596 -31.871 1.00 33.75 89 ARG A CA 1
ATOM 730 C C . ARG A 1 89 ? 41.844 6.089 -32.273 1.00 33.75 89 ARG A C 1
ATOM 732 O O . ARG A 1 89 ? 40.938 6.511 -32.971 1.00 33.75 89 ARG A O 1
ATOM 739 N N . ALA A 1 90 ? 42.909 6.818 -31.896 1.00 34.28 90 ALA A N 1
ATOM 740 C CA . ALA A 1 90 ? 43.299 8.240 -31.998 1.00 34.28 90 ALA A CA 1
ATOM 741 C C . ALA A 1 90 ? 43.724 8.837 -33.378 1.00 34.28 90 ALA A C 1
ATOM 743 O O . ALA A 1 90 ? 44.089 8.094 -34.285 1.00 34.28 90 ALA A O 1
ATOM 744 N N . GLY A 1 91 ? 43.852 10.186 -33.432 1.00 30.67 91 GLY A N 1
ATOM 745 C CA . GLY A 1 91 ? 44.719 11.002 -34.340 1.00 30.67 91 GLY A CA 1
ATOM 746 C C . GLY A 1 91 ? 44.154 12.421 -34.642 1.00 30.67 91 GLY A C 1
ATOM 747 O O . GLY A 1 91 ? 43.029 12.512 -35.107 1.00 30.67 91 GLY A O 1
ATOM 748 N N . GLU A 1 92 ? 44.703 13.561 -34.173 1.00 32.69 92 GLU A N 1
ATOM 749 C CA . GLU A 1 92 ? 45.836 14.434 -34.628 1.00 32.69 92 GLU A CA 1
ATOM 750 C C . GLU A 1 92 ? 45.518 15.653 -35.574 1.00 32.69 92 GLU A C 1
ATOM 752 O O . GLU A 1 92 ? 45.274 15.493 -36.758 1.00 32.69 92 GLU A O 1
ATOM 757 N N . ASN A 1 93 ? 45.612 16.881 -35.007 1.00 31.80 93 ASN A N 1
ATOM 758 C CA . ASN A 1 93 ? 46.396 18.108 -35.364 1.00 31.80 93 ASN A CA 1
ATOM 759 C C . ASN A 1 93 ? 46.232 19.052 -36.626 1.00 31.80 93 ASN A C 1
ATOM 761 O O . ASN A 1 93 ? 46.329 18.621 -37.765 1.00 31.80 93 ASN A O 1
ATOM 765 N N . ARG A 1 94 ? 46.268 20.387 -36.324 1.00 38.22 94 ARG A N 1
ATOM 766 C CA . ARG A 1 94 ? 46.966 21.596 -36.922 1.00 38.22 94 ARG A CA 1
ATOM 767 C C . ARG A 1 94 ? 46.459 22.518 -38.092 1.00 38.22 94 ARG A C 1
ATOM 769 O O . ARG A 1 94 ? 46.400 22.119 -39.242 1.00 38.22 94 ARG A O 1
ATOM 776 N N . GLU A 1 95 ? 46.287 23.816 -37.726 1.00 37.22 95 GLU A N 1
ATOM 777 C CA . GLU A 1 95 ? 46.681 25.168 -38.280 1.00 37.22 95 GLU A CA 1
ATOM 778 C C . GLU A 1 95 ? 46.612 25.643 -39.766 1.00 37.22 95 GLU A C 1
ATOM 780 O O . GLU A 1 95 ? 47.086 24.958 -40.661 1.00 37.22 95 GLU A O 1
ATOM 785 N N . ALA A 1 96 ? 46.245 26.942 -39.972 1.00 30.52 96 ALA A N 1
ATOM 786 C CA . ALA A 1 96 ? 46.875 27.932 -40.905 1.00 30.52 96 ALA A CA 1
ATOM 787 C C . ALA A 1 96 ? 46.341 29.407 -40.769 1.00 30.52 96 ALA A C 1
ATOM 789 O O . ALA A 1 96 ? 45.285 29.639 -40.189 1.00 30.52 96 ALA A O 1
ATOM 790 N N . ARG A 1 97 ? 47.078 30.412 -41.308 1.00 31.86 97 ARG A N 1
ATOM 791 C CA . ARG A 1 97 ? 47.125 31.879 -40.984 1.00 31.86 97 ARG A CA 1
ATOM 792 C C . ARG A 1 97 ? 46.979 32.832 -42.216 1.00 31.86 97 ARG A C 1
ATOM 794 O O . ARG A 1 97 ? 47.284 32.408 -43.324 1.00 31.86 97 ARG A O 1
ATOM 801 N N . SER A 1 98 ? 46.751 34.149 -41.961 1.00 36.50 98 SER A N 1
ATOM 802 C CA . SER A 1 98 ? 47.203 35.392 -42.704 1.00 36.50 98 SER A CA 1
ATOM 803 C C . SER A 1 98 ? 46.192 36.082 -43.679 1.00 36.50 98 SER A C 1
ATOM 805 O O . SER A 1 98 ? 45.264 35.400 -44.084 1.00 36.50 98 SER A O 1
ATOM 807 N N . THR A 1 99 ? 46.178 37.382 -44.086 1.00 31.94 99 THR A N 1
ATOM 808 C CA . THR A 1 99 ? 47.041 38.616 -44.100 1.00 31.94 99 THR A CA 1
ATOM 809 C C . THR A 1 99 ? 46.190 39.933 -44.232 1.00 31.94 99 THR A C 1
ATOM 811 O O . THR A 1 99 ? 44.971 39.878 -44.355 1.00 31.94 99 THR A O 1
ATOM 814 N N . ASP A 1 100 ? 46.841 41.117 -44.210 1.00 36.81 100 ASP A N 1
ATOM 815 C CA . ASP A 1 100 ? 46.351 42.512 -44.022 1.00 36.81 100 ASP A CA 1
ATOM 816 C C . ASP A 1 100 ? 46.650 43.444 -45.243 1.00 36.81 100 ASP A C 1
ATOM 818 O O . ASP A 1 100 ? 47.628 43.179 -45.937 1.00 36.81 100 ASP A O 1
ATOM 822 N N . THR A 1 101 ? 45.906 44.551 -45.492 1.00 33.31 101 THR A N 1
ATOM 823 C CA . THR A 1 101 ? 46.311 45.696 -46.383 1.00 33.31 101 THR A CA 1
ATOM 824 C C . THR A 1 101 ? 45.566 47.034 -46.097 1.00 33.31 101 THR A C 1
ATOM 826 O O . THR A 1 101 ? 44.388 47.047 -45.746 1.00 33.31 101 THR A O 1
ATOM 829 N N . LYS A 1 102 ? 46.254 48.188 -46.276 1.00 40.34 102 LYS A N 1
ATOM 830 C CA . LYS A 1 102 ? 45.847 49.587 -45.938 1.00 40.34 102 LYS A CA 1
ATOM 831 C C . LYS A 1 102 ? 45.768 50.530 -47.165 1.00 40.34 102 LYS A C 1
ATOM 833 O O . LYS A 1 102 ? 46.468 50.299 -48.144 1.00 40.34 102 LYS A O 1
ATOM 838 N N . SER A 1 103 ? 45.042 51.663 -47.071 1.00 33.59 103 SER A N 1
ATOM 839 C CA . SER A 1 103 ? 45.134 52.823 -48.002 1.00 33.59 103 SER A CA 1
ATOM 840 C C . SER A 1 103 ? 44.759 54.183 -47.346 1.00 33.59 103 SER A C 1
ATOM 842 O O . SER A 1 103 ? 44.041 54.218 -46.347 1.00 33.59 103 SER A O 1
ATOM 844 N N . SER A 1 104 ? 45.309 55.288 -47.885 1.00 36.66 104 SER A N 1
ATOM 845 C CA . SER A 1 104 ? 45.433 56.666 -47.350 1.00 36.66 104 SER A CA 1
ATOM 846 C C . SER A 1 104 ? 44.497 57.727 -47.994 1.00 36.66 104 SER A C 1
ATOM 848 O O . SER A 1 104 ? 43.905 57.494 -49.043 1.00 36.66 104 SER A O 1
ATOM 850 N N . THR A 1 105 ? 44.362 58.915 -47.366 1.00 38.94 105 THR A N 1
ATOM 851 C CA . THR A 1 105 ? 43.353 59.982 -47.649 1.00 38.94 105 THR A CA 1
ATOM 852 C C . THR A 1 105 ? 43.923 61.415 -47.779 1.00 38.94 105 THR A C 1
ATOM 854 O O . THR A 1 105 ? 44.829 61.769 -47.027 1.00 38.94 105 THR A O 1
ATOM 857 N N . THR A 1 106 ? 43.290 62.290 -48.585 1.00 44.41 106 THR A N 1
ATOM 858 C CA . THR A 1 106 ? 43.573 63.751 -48.744 1.00 44.41 106 THR A CA 1
ATOM 859 C C . THR A 1 106 ? 42.267 64.602 -48.708 1.00 44.41 106 THR A C 1
ATOM 861 O O . THR A 1 106 ? 41.221 64.113 -49.127 1.00 44.41 106 THR A O 1
ATOM 864 N N . LYS A 1 107 ? 42.268 65.851 -48.174 1.00 47.66 107 LYS A N 1
ATOM 865 C CA . LYS A 1 107 ? 41.059 66.661 -47.783 1.00 47.66 107 LYS A CA 1
ATOM 866 C C . LYS A 1 107 ? 40.804 67.946 -48.630 1.00 47.66 107 LYS A C 1
ATOM 868 O O . LYS A 1 107 ? 41.758 68.582 -49.056 1.00 47.66 107 LYS A O 1
ATOM 873 N N . LEU A 1 108 ? 39.532 68.385 -48.780 1.00 48.56 108 LEU A N 1
ATOM 874 C CA . LEU A 1 108 ? 39.028 69.577 -49.538 1.00 48.56 108 LEU A CA 1
ATOM 875 C C . LEU A 1 108 ? 38.031 70.456 -48.703 1.00 48.56 108 LEU A C 1
ATOM 877 O O . LEU A 1 108 ? 37.352 69.906 -47.838 1.00 48.56 108 LEU A O 1
ATOM 881 N N . LYS A 1 109 ? 37.891 71.788 -48.954 1.00 45.34 109 LYS A N 1
ATOM 882 C CA . LYS A 1 109 ? 37.043 72.777 -48.190 1.00 45.34 109 LYS A CA 1
ATOM 883 C C . LYS A 1 109 ? 36.030 73.598 -49.055 1.00 45.34 109 LYS A C 1
ATOM 885 O O . LYS A 1 109 ? 36.292 73.819 -50.231 1.00 45.34 109 LYS A O 1
ATOM 890 N N . GLY A 1 110 ? 34.896 74.073 -48.481 1.00 63.56 110 GLY A N 1
ATOM 891 C CA . GLY A 1 110 ? 33.877 74.987 -49.090 1.00 63.56 110 GLY A CA 1
ATOM 892 C C . GLY A 1 110 ? 32.387 74.582 -48.893 1.00 63.56 110 GLY A C 1
ATOM 893 O O . GLY A 1 110 ? 32.109 73.638 -48.172 1.00 63.56 110 GLY A O 1
ATOM 894 N N . ALA A 1 111 ? 31.395 75.198 -49.566 1.00 59.97 111 ALA A N 1
ATOM 895 C CA . ALA A 1 111 ? 29.978 74.738 -49.529 1.00 59.97 111 ALA A CA 1
ATOM 896 C C . ALA A 1 111 ? 29.802 73.283 -50.034 1.00 59.97 111 ALA A C 1
ATOM 898 O O . ALA A 1 111 ? 28.933 72.532 -49.580 1.00 59.97 111 ALA A O 1
ATOM 899 N N . LYS A 1 112 ? 30.710 72.849 -50.921 1.00 59.28 112 LYS A N 1
ATOM 900 C CA . LYS A 1 112 ? 30.918 71.439 -51.283 1.00 59.28 112 LYS A CA 1
ATOM 901 C C . LYS A 1 112 ? 31.390 70.602 -50.088 1.00 59.28 112 LYS A C 1
ATOM 903 O O . LYS A 1 112 ? 30.940 69.472 -49.959 1.00 59.28 112 LYS A O 1
ATOM 908 N N . ALA A 1 113 ? 32.205 71.152 -49.187 1.00 59.88 113 ALA A N 1
ATOM 909 C CA . ALA A 1 113 ? 32.613 70.500 -47.945 1.00 59.88 113 ALA A CA 1
ATOM 910 C C . ALA A 1 113 ? 31.446 70.274 -46.979 1.00 59.88 113 ALA A C 1
ATOM 912 O O . ALA A 1 113 ? 31.420 69.218 -46.376 1.00 59.88 113 ALA A O 1
ATOM 913 N N . MET A 1 114 ? 30.432 71.146 -46.908 1.00 62.28 114 MET A N 1
ATOM 914 C CA . MET A 1 114 ? 29.229 70.881 -46.092 1.00 62.28 114 MET A CA 1
ATOM 915 C C . MET A 1 114 ? 28.364 69.735 -46.656 1.00 62.28 114 MET A C 1
ATOM 917 O O . MET A 1 114 ? 27.802 68.924 -45.917 1.00 62.28 114 MET A O 1
ATOM 921 N N . ARG A 1 115 ? 28.257 69.625 -47.991 1.00 66.56 115 ARG A N 1
ATOM 922 C CA . ARG A 1 115 ? 27.585 68.486 -48.647 1.00 66.56 115 ARG A CA 1
ATOM 923 C C . ARG A 1 115 ? 28.399 67.199 -48.474 1.00 66.56 115 ARG A C 1
ATOM 925 O O . ARG A 1 115 ? 27.814 66.162 -48.168 1.00 66.56 115 ARG A O 1
ATOM 932 N N . VAL A 1 116 ? 29.723 67.284 -48.617 1.00 68.31 116 VAL A N 1
ATOM 933 C CA . VAL A 1 116 ? 30.677 66.198 -48.339 1.00 68.31 116 VAL A CA 1
ATOM 934 C C . VAL A 1 116 ? 30.619 65.790 -46.870 1.00 68.31 116 VAL A C 1
ATOM 936 O O . VAL A 1 116 ? 30.590 64.605 -46.601 1.00 68.31 116 VAL A O 1
ATOM 939 N N . GLU A 1 117 ? 30.478 66.716 -45.930 1.00 68.88 117 GLU A N 1
ATOM 940 C CA . GLU A 1 117 ? 30.338 66.456 -44.495 1.00 68.88 117 GLU A CA 1
ATOM 941 C C . GLU A 1 117 ? 29.019 65.745 -44.172 1.00 68.88 117 GLU A C 1
ATOM 943 O O . GLU A 1 117 ? 29.013 64.768 -43.432 1.00 68.88 117 GLU A O 1
ATOM 948 N N . ARG A 1 118 ? 27.897 66.128 -44.799 1.00 76.19 118 ARG A N 1
ATOM 949 C CA . ARG A 1 118 ? 26.623 65.392 -44.666 1.00 76.19 118 ARG A CA 1
ATOM 950 C C . ARG A 1 118 ? 26.700 63.983 -45.267 1.00 76.19 118 ARG A C 1
ATOM 952 O O . ARG A 1 118 ? 26.108 63.048 -44.727 1.00 76.19 118 ARG A O 1
ATOM 959 N N . LEU A 1 119 ? 27.403 63.829 -46.390 1.00 76.00 119 LEU A N 1
ATOM 960 C CA . LEU A 1 119 ? 27.696 62.532 -47.008 1.00 76.00 119 LEU A CA 1
ATOM 961 C C . LEU A 1 119 ? 28.613 61.689 -46.117 1.00 76.00 119 LEU A C 1
ATOM 963 O O . LEU A 1 119 ? 28.309 60.522 -45.900 1.00 76.00 119 LEU A O 1
ATOM 967 N N . LEU A 1 120 ? 29.659 62.283 -45.546 1.00 74.62 120 LEU A N 1
ATOM 968 C CA . LEU A 1 120 ? 30.567 61.660 -44.587 1.00 74.62 120 LEU A CA 1
ATOM 969 C C . LEU A 1 120 ? 29.806 61.228 -43.337 1.00 74.62 120 LEU A C 1
ATOM 971 O O . LEU A 1 120 ? 29.909 60.070 -42.970 1.00 74.62 120 LEU A O 1
ATOM 975 N N . ARG A 1 121 ? 28.922 62.063 -42.778 1.00 78.75 121 ARG A N 1
ATOM 976 C CA . ARG A 1 121 ? 28.085 61.695 -41.627 1.00 78.75 121 ARG A CA 1
ATOM 977 C C . ARG A 1 121 ? 27.141 60.535 -41.940 1.00 78.75 121 ARG A C 1
ATOM 979 O O . ARG A 1 121 ? 27.035 59.603 -41.154 1.00 78.75 121 ARG A O 1
ATOM 986 N N . LYS A 1 122 ? 26.499 60.521 -43.117 1.00 83.38 122 LYS A N 1
ATOM 987 C CA . LYS A 1 122 ? 25.692 59.367 -43.570 1.00 83.38 122 LYS A CA 1
ATOM 988 C C . LYS A 1 122 ? 26.548 58.116 -43.797 1.00 83.38 122 LYS A C 1
ATOM 990 O O . LYS A 1 122 ? 26.089 57.004 -43.539 1.00 83.38 122 LYS A O 1
ATOM 995 N N . MET A 1 123 ? 27.774 58.273 -44.292 1.00 79.00 123 MET A N 1
ATOM 996 C CA . MET A 1 123 ? 28.725 57.175 -44.478 1.00 79.00 123 MET A CA 1
ATOM 997 C C . MET A 1 123 ? 29.234 56.633 -43.142 1.00 79.00 123 MET A C 1
ATOM 999 O O . MET A 1 123 ? 29.309 55.417 -42.986 1.00 79.00 123 MET A O 1
ATOM 1003 N N . GLU A 1 124 ? 29.490 57.501 -42.169 1.00 81.75 124 GLU A N 1
ATOM 1004 C CA . GLU A 1 124 ? 29.849 57.175 -40.790 1.00 81.75 124 GLU A CA 1
ATOM 1005 C C . GLU A 1 124 ? 28.688 56.503 -40.057 1.00 81.75 124 GLU A C 1
ATOM 1007 O O . GLU A 1 124 ? 28.887 55.480 -39.413 1.00 81.75 124 GLU A O 1
ATOM 1012 N N . GLU A 1 125 ? 27.457 56.997 -40.200 1.00 84.50 125 GLU A N 1
ATOM 1013 C CA . GLU A 1 125 ? 26.255 56.351 -39.660 1.00 84.50 125 GLU A CA 1
ATOM 1014 C C . GLU A 1 125 ? 26.068 54.949 -40.271 1.00 84.50 125 GLU A C 1
ATOM 1016 O O . GLU A 1 125 ? 25.803 53.983 -39.551 1.00 84.50 125 GLU A O 1
ATOM 1021 N N . ARG A 1 126 ? 26.281 54.786 -41.586 1.00 83.50 126 ARG A N 1
ATOM 1022 C CA . ARG A 1 126 ? 26.287 53.463 -42.240 1.00 83.50 126 ARG A CA 1
ATOM 1023 C C . ARG A 1 126 ? 27.456 52.588 -41.792 1.00 83.50 126 ARG A C 1
ATOM 1025 O O . ARG A 1 126 ? 27.288 51.374 -41.708 1.00 83.50 126 ARG A O 1
ATOM 1032 N N . ALA A 1 127 ? 28.632 53.155 -41.542 1.00 86.50 127 ALA A N 1
ATOM 1033 C CA . ALA A 1 127 ? 29.797 52.426 -41.047 1.00 86.50 127 ALA A CA 1
ATOM 1034 C C . ALA A 1 127 ? 29.563 51.936 -39.613 1.00 86.50 127 ALA A C 1
ATOM 1036 O O . ALA A 1 127 ? 29.730 50.751 -39.355 1.00 86.50 127 ALA A O 1
ATOM 1037 N N . LYS A 1 128 ? 29.043 52.793 -38.726 1.00 89.00 128 LYS A N 1
ATOM 1038 C CA . LYS A 1 128 ? 28.628 52.430 -37.364 1.00 89.00 128 LYS A CA 1
ATOM 1039 C C . LYS A 1 128 ? 27.557 51.343 -37.368 1.00 89.00 128 LYS A C 1
ATOM 1041 O O . LYS A 1 128 ? 27.658 50.397 -36.601 1.00 89.00 128 LYS A O 1
ATOM 1046 N N . ARG A 1 129 ? 26.558 51.416 -38.258 1.00 88.94 129 ARG A N 1
ATOM 1047 C CA . ARG A 1 129 ? 25.546 50.349 -38.404 1.00 88.94 129 ARG A CA 1
ATOM 1048 C C . ARG A 1 129 ? 26.143 49.031 -38.897 1.00 88.94 129 ARG A C 1
ATOM 1050 O O . ARG A 1 129 ? 25.745 47.977 -38.418 1.00 88.94 129 ARG A O 1
ATOM 1057 N N . ARG A 1 130 ? 27.091 49.075 -39.840 1.00 87.62 130 ARG A N 1
ATOM 1058 C CA . ARG A 1 130 ? 27.818 47.877 -40.295 1.00 87.62 130 ARG A CA 1
ATOM 1059 C C . ARG A 1 130 ? 28.659 47.276 -39.174 1.00 87.62 130 ARG A C 1
ATOM 1061 O O . ARG A 1 130 ? 28.665 46.063 -39.031 1.00 87.62 130 ARG A O 1
ATOM 1068 N N . GLN A 1 131 ? 29.307 48.120 -38.380 1.00 89.31 131 GLN A N 1
ATOM 1069 C CA . GLN A 1 131 ? 30.124 47.701 -37.251 1.00 89.31 131 GLN A CA 1
ATOM 1070 C C . GLN A 1 131 ? 29.274 47.058 -36.150 1.00 89.31 131 GLN A C 1
ATOM 1072 O O . GLN A 1 131 ? 29.561 45.932 -35.767 1.00 89.31 131 GLN A O 1
ATOM 1077 N N . LYS A 1 132 ? 28.159 47.691 -35.755 1.00 92.44 132 LYS A N 1
ATOM 1078 C CA . LYS A 1 132 ? 27.191 47.103 -34.813 1.00 92.44 132 LYS A CA 1
ATOM 1079 C C . LYS A 1 132 ? 26.674 45.752 -35.292 1.00 92.44 132 LYS A C 1
ATOM 1081 O O . LYS A 1 132 ? 26.705 44.785 -34.549 1.00 92.44 132 LYS A O 1
ATOM 1086 N N . ARG A 1 133 ? 26.290 45.653 -36.568 1.00 91.50 133 ARG A N 1
ATOM 1087 C CA . ARG A 1 133 ? 25.849 44.378 -37.144 1.00 91.50 133 ARG A CA 1
ATOM 1088 C C . ARG A 1 133 ? 26.961 43.329 -37.134 1.00 91.50 133 ARG A C 1
ATOM 1090 O O . ARG A 1 133 ? 26.680 42.162 -36.913 1.00 91.50 133 ARG A O 1
ATOM 1097 N N . LYS A 1 134 ? 28.214 43.726 -37.377 1.00 92.81 134 LYS A N 1
ATOM 1098 C CA . LYS A 1 134 ? 29.375 42.826 -37.324 1.00 92.81 134 LYS A CA 1
ATOM 1099 C C . LYS A 1 134 ? 29.633 42.330 -35.900 1.00 92.81 134 LYS A C 1
ATOM 1101 O O . LYS A 1 134 ? 29.959 41.164 -35.732 1.00 92.81 134 LYS A O 1
ATOM 1106 N N . GLU A 1 135 ? 29.458 43.186 -34.898 1.00 91.69 135 GLU A N 1
ATOM 1107 C CA . GLU A 1 135 ? 29.556 42.834 -33.477 1.00 91.69 135 GLU A CA 1
ATOM 1108 C C . GLU A 1 135 ? 28.418 41.894 -33.059 1.00 91.69 135 GLU A C 1
ATOM 1110 O O . GLU A 1 135 ? 28.679 40.839 -32.488 1.00 91.69 135 GLU A O 1
ATOM 1115 N N . GLU A 1 136 ? 27.174 42.206 -33.433 1.00 91.50 136 GLU A N 1
ATOM 1116 C CA . GLU A 1 136 ? 26.009 41.333 -33.232 1.00 91.50 136 GLU A CA 1
ATOM 1117 C C . GLU A 1 136 ? 26.227 39.960 -33.888 1.00 91.50 136 GLU A C 1
ATOM 1119 O O . GLU A 1 136 ? 26.002 38.924 -33.267 1.00 91.50 136 GLU A O 1
ATOM 1124 N N . TRP A 1 137 ? 26.743 39.938 -35.119 1.00 89.31 137 TRP A N 1
ATOM 1125 C CA . TRP A 1 137 ? 27.085 38.704 -35.826 1.00 89.31 137 TRP A CA 1
ATOM 1126 C C . TRP A 1 137 ? 28.227 37.935 -35.165 1.00 89.31 137 TRP A C 1
ATOM 1128 O O . TRP A 1 137 ? 28.157 36.712 -35.097 1.00 89.31 137 TRP A O 1
ATOM 1138 N N . ALA A 1 138 ? 29.257 38.616 -34.661 1.00 90.88 138 ALA A N 1
ATOM 1139 C CA . ALA A 1 138 ? 30.356 37.970 -33.950 1.00 90.88 138 ALA A CA 1
ATOM 1140 C C .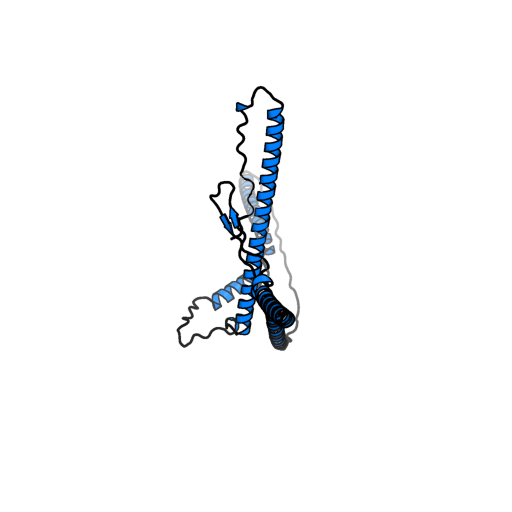 ALA A 1 138 ? 29.867 37.310 -32.651 1.00 90.88 138 ALA A C 1
ATOM 1142 O O . ALA A 1 138 ? 30.246 36.177 -32.365 1.00 90.88 138 ALA A O 1
ATOM 1143 N N . ILE A 1 139 ? 28.971 37.973 -31.912 1.00 89.44 139 ILE A N 1
ATOM 1144 C CA . ILE A 1 139 ? 28.340 37.420 -30.705 1.00 89.44 139 ILE A CA 1
ATOM 1145 C C . ILE A 1 139 ? 27.486 36.192 -31.053 1.00 89.44 139 ILE A C 1
ATOM 1147 O O . ILE A 1 139 ? 27.530 35.190 -30.341 1.00 89.44 139 ILE A O 1
ATOM 1151 N N . LEU A 1 140 ? 26.723 36.240 -32.151 1.00 87.06 140 LEU A N 1
ATOM 1152 C CA . LEU A 1 140 ? 25.931 35.094 -32.613 1.00 87.06 140 LEU A CA 1
ATOM 1153 C C . LEU A 1 140 ? 26.818 33.917 -33.038 1.00 87.06 140 LEU A C 1
ATOM 1155 O O . LEU A 1 140 ? 26.531 32.781 -32.673 1.00 87.06 140 LEU A O 1
ATOM 1159 N N . TYR A 1 141 ? 27.918 34.179 -33.748 1.00 84.38 141 TYR A N 1
ATOM 1160 C CA . TYR A 1 141 ? 28.859 33.140 -34.169 1.00 84.38 141 TYR A CA 1
ATOM 1161 C C . TYR A 1 141 ? 29.624 32.515 -33.001 1.00 84.38 141 TYR A C 1
ATOM 1163 O O . TYR A 1 141 ? 29.869 31.315 -33.024 1.00 84.38 141 TYR A O 1
ATOM 1171 N N . GLN A 1 142 ? 29.950 33.281 -31.956 1.00 86.12 142 GLN A N 1
ATOM 1172 C CA . GLN A 1 142 ? 30.538 32.728 -30.729 1.00 86.12 142 GLN A CA 1
ATOM 1173 C C . GLN A 1 142 ? 29.577 31.793 -29.984 1.00 86.12 142 GLN A C 1
ATOM 1175 O O . GLN A 1 142 ? 30.020 30.866 -29.315 1.00 86.12 142 GLN A O 1
ATOM 1180 N N . LYS A 1 143 ? 28.263 32.020 -30.106 1.00 83.62 143 LYS A N 1
ATOM 1181 C CA . LYS A 1 143 ? 27.224 31.146 -29.541 1.00 83.62 143 LYS A CA 1
ATOM 1182 C C . LYS A 1 143 ? 26.868 29.963 -30.447 1.00 83.62 143 LYS A C 1
ATOM 1184 O O . LYS A 1 143 ? 26.058 29.127 -30.045 1.00 83.62 143 LYS A O 1
ATOM 1189 N N . LYS A 1 144 ? 27.427 29.884 -31.659 1.00 84.56 144 LYS A N 1
ATOM 1190 C CA . LYS A 1 144 ? 27.198 28.762 -32.571 1.00 84.56 144 LYS A CA 1
ATOM 1191 C C . LYS A 1 144 ? 27.847 27.515 -31.968 1.00 84.56 144 LYS A C 1
ATOM 1193 O O . LYS A 1 144 ? 29.045 27.502 -31.699 1.00 84.56 144 LYS A O 1
ATOM 1198 N N . LYS A 1 145 ? 27.044 26.473 -31.750 1.00 81.25 145 LYS A N 1
ATOM 1199 C CA . LYS A 1 145 ? 27.541 25.156 -31.336 1.00 81.25 145 LYS A CA 1
ATOM 1200 C C . LYS A 1 145 ? 28.484 24.586 -32.419 1.00 81.25 145 LYS A C 1
ATOM 1202 O O . LYS A 1 145 ? 28.349 24.970 -33.586 1.00 81.25 145 LYS A O 1
ATOM 1207 N N . PRO A 1 146 ? 29.445 23.717 -32.055 1.00 81.00 146 PRO A N 1
ATOM 1208 C CA . PRO A 1 146 ? 30.349 23.099 -33.019 1.00 81.00 146 PRO A CA 1
ATOM 1209 C C . PRO A 1 146 ? 29.582 22.349 -34.115 1.00 81.00 146 PRO A C 1
ATOM 1211 O O . PRO A 1 146 ? 28.474 21.855 -33.906 1.00 81.00 146 PRO A O 1
ATOM 1214 N N . GLU A 1 147 ? 30.169 22.313 -35.306 1.00 78.06 147 GLU A N 1
ATOM 1215 C CA . GLU A 1 147 ? 29.594 21.651 -36.475 1.00 78.06 147 GLU A CA 1
ATOM 1216 C C . GLU A 1 147 ? 29.511 20.136 -36.222 1.00 78.06 147 GLU A C 1
ATOM 1218 O O . GLU A 1 147 ? 30.498 19.531 -35.810 1.00 78.06 147 GLU A O 1
ATOM 1223 N N . GLY A 1 148 ? 28.319 19.549 -36.386 1.00 79.50 148 GLY A N 1
ATOM 1224 C CA . GLY A 1 148 ? 28.034 18.148 -36.038 1.00 79.50 148 GLY A CA 1
ATOM 1225 C C . GLY A 1 148 ? 27.523 17.908 -34.610 1.00 79.50 148 GLY A C 1
ATOM 1226 O O . GLY A 1 148 ? 27.364 16.757 -34.214 1.00 79.50 148 GLY A O 1
ATOM 1227 N N . PHE A 1 149 ? 27.265 18.959 -33.820 1.00 80.81 149 PHE A N 1
ATOM 1228 C CA . PHE A 1 149 ? 26.564 18.807 -32.542 1.00 80.81 149 PHE A CA 1
ATOM 1229 C C . PHE A 1 149 ? 25.054 18.704 -32.773 1.00 80.81 149 PHE A C 1
ATOM 1231 O O . PHE A 1 149 ? 24.371 19.726 -32.887 1.00 80.81 149 PHE A O 1
ATOM 1238 N N . ASP A 1 150 ? 24.547 17.476 -32.796 1.00 82.00 150 ASP A N 1
ATOM 1239 C CA . ASP A 1 150 ? 23.117 17.210 -32.682 1.00 82.00 150 ASP A CA 1
ATOM 1240 C C . ASP A 1 150 ? 22.723 17.171 -31.198 1.00 82.00 150 ASP A C 1
ATOM 1242 O O . ASP A 1 150 ? 23.445 16.627 -30.357 1.00 82.00 150 ASP A O 1
ATOM 1246 N N . ASP A 1 151 ? 21.586 17.776 -30.846 1.00 87.69 151 ASP A N 1
ATOM 1247 C CA . ASP A 1 151 ? 21.066 17.672 -29.483 1.00 87.69 151 ASP A CA 1
ATOM 1248 C C . ASP A 1 151 ? 20.632 16.217 -29.233 1.00 87.69 151 ASP A C 1
ATOM 1250 O O . ASP A 1 151 ? 19.807 15.703 -29.996 1.00 87.69 151 ASP A O 1
ATOM 1254 N N . PRO A 1 152 ? 21.136 15.537 -28.186 1.00 89.25 152 PRO A N 1
ATOM 1255 C CA . PRO A 1 152 ? 20.760 14.151 -27.907 1.00 89.25 152 PRO A CA 1
ATOM 1256 C C . PRO A 1 152 ? 19.241 13.983 -27.775 1.00 89.25 152 PRO A C 1
ATOM 1258 O O . PRO A 1 152 ? 18.688 12.978 -28.211 1.00 89.25 152 PRO A O 1
ATOM 1261 N N . THR A 1 153 ? 18.551 15.003 -27.261 1.00 90.31 153 THR A N 1
ATOM 1262 C CA . THR A 1 153 ? 17.092 15.007 -27.113 1.00 90.31 153 THR A CA 1
ATOM 1263 C C . THR A 1 153 ? 16.384 14.989 -28.467 1.00 90.31 153 THR A C 1
ATOM 1265 O O . THR A 1 153 ? 15.399 14.273 -28.652 1.00 90.31 153 THR A O 1
ATOM 1268 N N . GLU A 1 154 ? 16.879 15.775 -29.426 1.00 88.50 154 GLU A N 1
ATOM 1269 C CA . GLU A 1 154 ? 16.314 15.844 -30.775 1.00 88.50 154 GLU A CA 1
ATOM 1270 C C . GLU A 1 154 ? 16.588 14.546 -31.536 1.00 88.50 154 GLU A C 1
ATOM 1272 O O . GLU A 1 154 ? 15.665 13.984 -32.126 1.00 88.50 154 GLU A O 1
ATOM 1277 N N . VAL A 1 155 ? 17.809 14.009 -31.444 1.00 92.19 155 VAL A N 1
ATOM 1278 C CA . VAL A 1 155 ? 18.176 12.716 -32.044 1.00 92.19 155 VAL A CA 1
ATOM 1279 C C . VAL A 1 155 ? 17.290 11.596 -31.506 1.00 92.19 155 VAL A C 1
ATOM 1281 O O . VAL A 1 155 ? 16.730 10.827 -32.290 1.00 92.19 155 VAL A O 1
ATOM 1284 N N . ASP A 1 156 ? 17.096 11.529 -30.189 1.00 90.62 156 ASP A N 1
ATOM 1285 C CA . ASP A 1 156 ? 16.231 10.525 -29.571 1.00 90.62 156 ASP A CA 1
ATOM 1286 C C . ASP A 1 156 ? 14.763 10.715 -29.967 1.00 90.62 156 ASP A C 1
ATOM 1288 O O . ASP A 1 156 ? 14.074 9.733 -30.250 1.00 90.62 156 ASP A O 1
ATOM 1292 N N . SER A 1 157 ? 14.283 11.958 -30.077 1.00 90.75 157 SER A N 1
ATOM 1293 C CA . SER A 1 157 ? 12.920 12.235 -30.546 1.00 90.75 157 SER A CA 1
ATOM 1294 C C . SER A 1 157 ? 12.702 11.820 -32.006 1.00 90.75 157 SER A C 1
ATOM 1296 O O . SER A 1 157 ? 11.663 11.242 -32.328 1.00 90.75 157 SER A O 1
ATOM 1298 N N . ILE A 1 158 ? 13.692 12.038 -32.881 1.00 89.75 158 ILE A N 1
ATOM 1299 C CA . ILE A 1 158 ? 13.660 11.624 -34.289 1.00 89.75 158 ILE A CA 1
ATOM 1300 C C . ILE A 1 158 ? 13.688 10.099 -34.387 1.00 89.75 158 ILE A C 1
ATOM 1302 O O . ILE A 1 158 ? 12.911 9.528 -35.153 1.00 89.75 158 ILE A O 1
ATOM 1306 N N . ARG A 1 159 ? 14.540 9.429 -33.601 1.00 89.12 159 ARG A N 1
ATOM 1307 C CA . ARG A 1 159 ? 14.584 7.961 -33.523 1.00 89.12 159 ARG A CA 1
ATOM 1308 C C . ARG A 1 159 ? 13.246 7.397 -33.058 1.00 89.12 159 ARG A C 1
ATOM 1310 O O . ARG A 1 159 ? 12.661 6.571 -33.749 1.00 89.12 159 ARG A O 1
ATOM 1317 N N . TYR A 1 160 ? 12.709 7.920 -31.958 1.00 86.12 160 TYR A N 1
ATOM 1318 C CA . TYR A 1 160 ? 11.412 7.516 -31.428 1.00 86.12 160 TYR A CA 1
ATOM 1319 C C . TYR A 1 160 ? 10.286 7.729 -32.444 1.00 86.12 160 TYR A C 1
ATOM 1321 O O . TYR A 1 160 ? 9.473 6.832 -32.660 1.00 86.12 160 TYR A O 1
ATOM 1329 N N . ALA A 1 161 ? 10.239 8.890 -33.100 1.00 86.62 161 ALA A N 1
ATOM 1330 C CA . ALA A 1 161 ? 9.257 9.155 -34.141 1.00 86.62 161 ALA A CA 1
ATOM 1331 C C . ALA A 1 161 ? 9.408 8.162 -35.299 1.00 86.62 161 ALA A C 1
ATOM 1333 O O . ALA A 1 161 ? 8.416 7.592 -35.731 1.00 86.62 161 ALA A O 1
ATOM 1334 N N . ARG A 1 162 ? 10.629 7.883 -35.763 1.00 82.25 162 ARG A N 1
ATOM 1335 C CA . ARG A 1 162 ? 10.879 6.924 -36.847 1.00 82.25 162 ARG A CA 1
ATOM 1336 C C . ARG A 1 162 ? 10.405 5.509 -36.505 1.00 82.25 162 ARG A C 1
ATOM 1338 O O . ARG A 1 162 ? 9.835 4.850 -37.368 1.00 82.25 162 ARG A O 1
ATOM 1345 N N . ASP A 1 163 ? 10.592 5.086 -35.260 1.00 78.69 163 ASP A N 1
ATOM 1346 C CA . ASP A 1 163 ? 10.231 3.741 -34.800 1.00 78.69 163 ASP A CA 1
ATOM 1347 C C . ASP A 1 163 ? 8.725 3.590 -34.497 1.00 78.69 163 ASP A C 1
ATOM 1349 O O . ASP A 1 163 ? 8.169 2.493 -34.595 1.00 78.69 163 ASP A O 1
ATOM 1353 N N . ASN A 1 164 ? 8.041 4.684 -34.140 1.00 76.38 164 ASN A N 1
ATOM 1354 C CA . ASN A 1 164 ? 6.633 4.671 -33.714 1.00 76.38 164 ASN A CA 1
ATOM 1355 C C . ASN A 1 164 ? 5.660 5.306 -34.726 1.00 76.38 164 ASN A C 1
ATOM 1357 O O . ASN A 1 164 ? 4.442 5.187 -34.570 1.00 76.38 164 ASN A O 1
ATOM 1361 N N . MET A 1 165 ? 6.149 5.976 -35.771 1.00 77.19 165 MET A N 1
ATOM 1362 C CA . MET A 1 165 ? 5.306 6.622 -36.779 1.00 77.19 165 MET A CA 1
ATOM 1363 C C . MET A 1 165 ? 4.630 5.580 -37.677 1.00 77.19 165 MET A C 1
ATOM 1365 O O . MET A 1 165 ? 5.286 4.795 -38.353 1.00 77.19 165 MET A O 1
ATOM 1369 N N . GLY A 1 166 ? 3.293 5.597 -37.711 1.00 65.56 166 GLY A N 1
ATOM 1370 C CA . GLY A 1 166 ? 2.495 4.720 -38.579 1.00 65.56 166 GLY A CA 1
ATOM 1371 C C . GLY A 1 166 ? 2.409 3.264 -38.114 1.00 65.56 166 GLY A C 1
ATOM 1372 O O . GLY A 1 166 ? 1.856 2.427 -38.825 1.00 65.56 166 GLY A O 1
ATOM 1373 N N . ASN A 1 167 ? 2.913 2.958 -36.919 1.00 62.16 167 ASN A N 1
ATOM 1374 C CA . ASN A 1 167 ? 2.951 1.605 -36.394 1.00 62.16 167 ASN A CA 1
ATOM 1375 C C . ASN A 1 167 ? 1.624 1.205 -35.722 1.00 62.16 167 ASN A C 1
ATOM 1377 O O . ASN A 1 167 ? 1.510 1.119 -34.499 1.00 62.16 167 ASN A O 1
ATOM 1381 N N . TYR A 1 168 ? 0.590 0.977 -36.534 1.00 68.00 168 TYR A N 1
ATOM 1382 C CA . TYR A 1 168 ? -0.673 0.398 -36.076 1.00 68.00 168 TYR A CA 1
ATOM 1383 C C . TYR A 1 168 ? -0.616 -1.119 -36.203 1.00 68.00 168 TYR A C 1
ATOM 1385 O O . TYR A 1 168 ? -1.206 -1.711 -37.106 1.00 68.00 168 TYR A O 1
ATOM 1393 N N . PHE A 1 169 ? 0.096 -1.766 -35.284 1.00 70.00 169 PHE A N 1
ATOM 1394 C CA . PHE A 1 169 ? 0.007 -3.211 -35.165 1.00 70.00 169 PHE A CA 1
ATOM 1395 C C . PHE A 1 169 ? -1.424 -3.613 -34.799 1.00 70.00 169 PHE A C 1
ATOM 1397 O O . PHE A 1 169 ? -1.874 -3.457 -33.658 1.00 70.00 169 PHE A O 1
ATOM 1404 N N . LEU A 1 170 ? -2.156 -4.151 -35.770 1.00 76.00 170 LEU A N 1
ATOM 1405 C CA . LEU A 1 170 ? -3.435 -4.776 -35.497 1.00 76.00 170 LEU A CA 1
ATOM 1406 C C . LEU A 1 170 ? -3.157 -6.051 -34.690 1.00 76.00 170 LEU A C 1
ATOM 1408 O O . LEU A 1 170 ? -2.585 -7.002 -35.211 1.00 76.00 170 LEU A O 1
ATOM 1412 N N . LYS A 1 171 ? -3.559 -6.079 -33.413 1.00 80.25 171 LYS A N 1
ATOM 1413 C CA . LYS A 1 171 ? -3.291 -7.211 -32.500 1.00 80.25 171 LYS A CA 1
ATOM 1414 C C . LYS A 1 171 ? -3.834 -8.557 -33.000 1.00 80.25 171 LYS A C 1
ATOM 1416 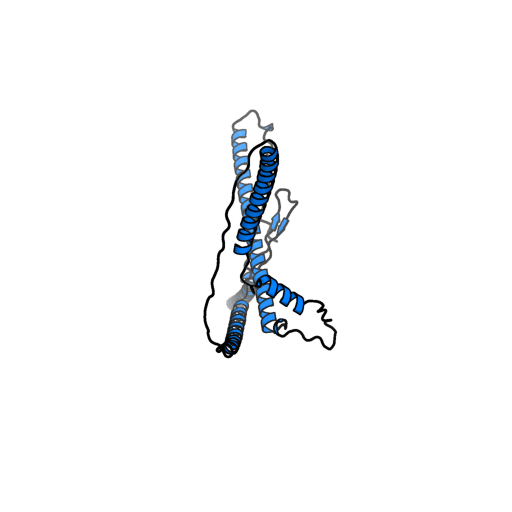O O . LYS A 1 171 ? -3.417 -9.593 -32.498 1.00 80.25 171 LYS A O 1
ATOM 1421 N N . SER A 1 172 ? -4.781 -8.531 -33.940 1.00 79.56 172 SER A N 1
ATOM 1422 C CA . SER A 1 172 ? -5.381 -9.702 -34.583 1.00 79.56 172 SER A CA 1
ATOM 1423 C C . SER A 1 172 ? -4.757 -10.066 -35.934 1.00 79.56 172 SER A C 1
ATOM 1425 O O . SER A 1 172 ? -5.194 -11.038 -36.543 1.00 79.56 172 SER A O 1
ATOM 1427 N N . ALA A 1 173 ? -3.789 -9.295 -36.442 1.00 84.25 173 ALA A N 1
ATOM 1428 C CA . ALA A 1 173 ? -3.075 -9.648 -37.664 1.00 84.25 173 ALA A CA 1
ATOM 1429 C C . ALA A 1 173 ? -2.183 -10.874 -37.427 1.00 84.25 173 ALA A C 1
ATOM 1431 O O . ALA A 1 173 ? -1.575 -11.007 -36.365 1.00 84.25 173 ALA A O 1
ATOM 1432 N N . ALA A 1 174 ? -2.076 -11.744 -38.434 1.00 79.81 174 ALA A N 1
ATOM 1433 C CA . ALA A 1 174 ? -1.259 -12.957 -38.359 1.00 79.81 174 ALA A CA 1
ATOM 1434 C C . ALA A 1 174 ? 0.240 -12.659 -38.154 1.00 79.81 174 ALA A C 1
ATOM 1436 O O . ALA A 1 174 ? 0.937 -13.441 -37.513 1.00 79.81 174 ALA A O 1
ATOM 1437 N N . ASP A 1 175 ? 0.708 -11.498 -38.624 1.00 81.56 175 ASP A N 1
ATOM 1438 C CA . ASP A 1 175 ? 2.117 -11.090 -38.575 1.00 81.56 175 ASP A CA 1
ATOM 1439 C C . ASP A 1 175 ? 2.476 -10.298 -37.302 1.00 81.56 175 ASP A C 1
ATOM 1441 O O . ASP A 1 175 ? 3.611 -9.844 -37.136 1.00 81.56 175 ASP A O 1
ATOM 1445 N N . PHE A 1 176 ? 1.521 -10.096 -36.384 1.00 81.56 176 PHE A N 1
ATOM 1446 C CA . PHE A 1 176 ? 1.775 -9.353 -35.155 1.00 81.56 176 PHE A CA 1
ATOM 1447 C C . PHE A 1 176 ? 2.589 -10.184 -34.156 1.00 81.56 176 PHE A C 1
ATOM 1449 O O . PHE A 1 176 ? 2.085 -11.102 -33.509 1.00 81.56 176 PHE A O 1
ATOM 1456 N N . VAL A 1 177 ? 3.851 -9.799 -33.963 1.00 78.25 177 VAL A N 1
ATOM 1457 C CA . VAL A 1 177 ? 4.732 -10.371 -32.942 1.00 78.25 177 VAL A CA 1
ATOM 1458 C C . VAL A 1 177 ? 5.056 -9.305 -31.902 1.00 78.25 177 VAL A C 1
ATOM 1460 O O . VAL A 1 177 ? 5.703 -8.306 -32.202 1.00 78.25 177 VAL A O 1
ATOM 1463 N N . VAL A 1 178 ? 4.651 -9.535 -30.649 1.00 77.75 178 VAL A N 1
ATOM 1464 C CA . VAL A 1 178 ? 4.979 -8.629 -29.536 1.00 77.75 178 VAL A CA 1
ATOM 1465 C C . VAL A 1 178 ? 6.509 -8.532 -29.395 1.00 77.75 178 VAL A C 1
ATOM 1467 O O . VAL A 1 178 ? 7.156 -9.581 -29.241 1.00 77.75 178 VAL A O 1
ATOM 1470 N N . PRO A 1 179 ? 7.101 -7.320 -29.413 1.00 79.19 179 PRO A N 1
ATOM 1471 C CA . PRO A 1 179 ? 8.532 -7.125 -29.188 1.00 79.19 179 PRO A CA 1
ATOM 1472 C C . PRO A 1 179 ? 8.986 -7.779 -27.885 1.00 79.19 179 PRO A C 1
ATOM 1474 O O . PRO A 1 179 ? 8.265 -7.730 -26.888 1.00 79.19 179 PRO A O 1
ATOM 1477 N N . LEU A 1 180 ? 10.178 -8.385 -27.869 1.00 69.94 180 LEU A N 1
ATOM 1478 C CA . LEU A 1 180 ? 10.687 -9.150 -26.720 1.00 69.94 180 LEU A CA 1
ATOM 1479 C C . LEU A 1 180 ? 10.632 -8.345 -25.408 1.00 69.94 180 LEU A C 1
ATOM 1481 O O . LEU A 1 180 ? 10.272 -8.874 -24.358 1.00 69.94 180 LEU A O 1
ATOM 1485 N N . GLU A 1 181 ? 10.913 -7.048 -25.488 1.00 69.81 181 GLU A N 1
ATOM 1486 C CA . GLU A 1 181 ? 10.870 -6.115 -24.362 1.00 69.81 181 GLU A CA 1
ATOM 1487 C C . GLU A 1 181 ? 9.459 -5.897 -23.811 1.00 69.81 181 GLU A C 1
ATOM 1489 O O . GLU A 1 181 ? 9.293 -5.752 -22.602 1.00 69.81 181 GLU A O 1
ATOM 1494 N N . GLN A 1 182 ? 8.440 -5.959 -24.668 1.00 71.88 182 GLN A N 1
ATOM 1495 C CA . GLN A 1 182 ? 7.032 -5.764 -24.320 1.00 71.88 182 GLN A CA 1
ATOM 1496 C C . GLN A 1 182 ? 6.310 -7.078 -23.992 1.00 71.88 182 GLN A C 1
ATOM 1498 O O . GLN A 1 182 ? 5.163 -7.061 -23.538 1.00 71.88 182 GLN A O 1
ATOM 1503 N N . ARG A 1 183 ? 6.965 -8.232 -24.181 1.00 78.31 183 ARG A N 1
ATOM 1504 C CA . ARG A 1 183 ? 6.388 -9.529 -23.814 1.00 78.31 183 ARG A CA 1
ATOM 1505 C C . ARG A 1 183 ? 6.207 -9.615 -22.302 1.00 78.31 183 ARG A C 1
ATOM 1507 O O . ARG A 1 183 ? 7.130 -9.385 -21.510 1.00 78.31 183 ARG A O 1
ATOM 1514 N N . LEU A 1 184 ? 4.994 -9.981 -21.903 1.00 80.19 184 LEU A N 1
ATOM 1515 C CA . LEU A 1 184 ? 4.663 -10.252 -20.516 1.00 80.19 184 LEU A CA 1
ATOM 1516 C C . LEU A 1 184 ? 5.136 -11.665 -20.158 1.00 80.19 184 LEU A C 1
ATOM 1518 O O . LEU A 1 184 ? 4.425 -12.645 -20.354 1.00 80.19 184 LEU A O 1
ATOM 1522 N N . THR A 1 185 ? 6.353 -11.774 -19.636 1.00 87.50 185 THR A N 1
ATOM 1523 C CA . THR A 1 185 ? 6.826 -13.019 -19.018 1.00 87.50 185 THR A CA 1
ATOM 1524 C C . THR A 1 185 ? 6.077 -13.262 -17.709 1.00 87.50 185 THR A C 1
ATOM 1526 O O . THR A 1 185 ? 5.749 -12.305 -17.006 1.00 87.50 185 THR A O 1
ATOM 1529 N N . VAL A 1 186 ? 5.883 -14.529 -17.331 1.00 89.06 186 VAL A N 1
ATOM 1530 C CA . VAL A 1 186 ? 5.267 -14.925 -16.049 1.00 89.06 186 VAL A CA 1
ATOM 1531 C C . VAL A 1 186 ? 5.886 -14.167 -14.870 1.00 89.06 186 VAL A C 1
ATOM 1533 O O . VAL A 1 186 ? 5.168 -13.556 -14.089 1.00 89.06 186 VAL A O 1
ATOM 1536 N N . LEU A 1 187 ? 7.217 -14.088 -14.807 1.00 89.38 187 LEU A N 1
ATOM 1537 C CA . LEU A 1 187 ? 7.940 -13.342 -13.772 1.00 89.38 187 LEU A CA 1
ATOM 1538 C C . LEU A 1 187 ? 7.584 -11.844 -13.739 1.00 89.38 187 LEU A C 1
ATOM 1540 O O . LEU A 1 187 ? 7.425 -11.267 -12.666 1.00 89.38 187 LEU A O 1
ATOM 1544 N N . ARG A 1 188 ? 7.419 -11.202 -14.903 1.00 88.81 188 ARG A N 1
ATOM 1545 C CA . ARG A 1 188 ? 7.022 -9.784 -14.993 1.00 88.81 188 ARG A CA 1
ATOM 1546 C C . ARG A 1 188 ? 5.568 -9.584 -14.565 1.00 88.81 188 ARG A C 1
ATOM 1548 O O . ARG A 1 188 ? 5.252 -8.578 -13.934 1.00 88.81 188 ARG A O 1
ATOM 1555 N N . ALA A 1 189 ? 4.693 -10.533 -14.898 1.00 91.50 189 ALA A N 1
ATOM 1556 C CA . ALA A 1 189 ? 3.303 -10.523 -14.457 1.00 91.50 189 ALA A CA 1
ATOM 1557 C C . ALA A 1 189 ? 3.202 -10.682 -12.933 1.00 91.50 189 ALA A C 1
ATOM 1559 O O . ALA A 1 189 ? 2.532 -9.878 -12.287 1.00 91.50 189 ALA A O 1
ATOM 1560 N N . LEU A 1 190 ? 3.915 -11.658 -12.361 1.00 91.94 190 LEU A N 1
ATOM 1561 C CA . LEU A 1 190 ? 3.962 -11.901 -10.918 1.00 91.94 190 LEU A CA 1
ATOM 1562 C C . LEU A 1 190 ? 4.491 -10.682 -10.162 1.00 91.94 190 LEU A C 1
ATOM 1564 O O . LEU A 1 190 ? 3.844 -10.222 -9.226 1.00 91.94 190 LEU A O 1
ATOM 1568 N N . ASP A 1 191 ? 5.593 -10.086 -10.619 1.00 92.62 191 ASP A N 1
ATOM 1569 C CA . ASP A 1 191 ? 6.114 -8.846 -10.040 1.00 92.62 191 ASP A CA 1
ATOM 1570 C C . ASP A 1 191 ? 5.082 -7.711 -10.048 1.00 92.62 191 ASP A C 1
ATOM 1572 O O . ASP A 1 191 ? 4.907 -7.002 -9.056 1.00 92.62 191 ASP A O 1
ATOM 1576 N N . ARG A 1 192 ? 4.373 -7.534 -11.169 1.00 93.12 192 ARG A N 1
ATOM 1577 C CA . ARG A 1 192 ? 3.343 -6.499 -11.289 1.00 93.12 192 ARG A CA 1
ATOM 1578 C C . ARG A 1 192 ? 2.191 -6.742 -10.315 1.00 93.12 192 ARG A C 1
ATOM 1580 O O . ARG A 1 192 ? 1.731 -5.791 -9.688 1.00 93.12 192 ARG A O 1
ATOM 1587 N N . ILE A 1 193 ? 1.743 -7.990 -10.179 1.00 94.38 193 ILE A N 1
ATOM 1588 C CA . ILE A 1 193 ? 0.692 -8.375 -9.229 1.00 94.38 193 ILE A CA 1
ATOM 1589 C C . ILE A 1 193 ? 1.154 -8.110 -7.793 1.00 94.38 193 ILE A C 1
ATOM 1591 O O . ILE A 1 193 ? 0.403 -7.515 -7.021 1.00 94.38 193 ILE A O 1
ATOM 1595 N N . MET A 1 194 ? 2.393 -8.469 -7.445 1.00 94.44 194 MET A N 1
ATOM 1596 C CA . MET A 1 194 ? 2.926 -8.239 -6.099 1.00 94.44 194 MET A CA 1
ATOM 1597 C C . MET A 1 194 ? 3.026 -6.759 -5.758 1.00 94.44 194 MET A C 1
ATOM 1599 O O . MET A 1 194 ? 2.530 -6.336 -4.714 1.00 94.44 194 MET A O 1
ATOM 1603 N N . LYS A 1 195 ? 3.549 -5.937 -6.671 1.00 94.88 195 LYS A N 1
ATOM 1604 C CA . LYS A 1 195 ? 3.577 -4.479 -6.498 1.00 94.88 195 LYS A CA 1
ATOM 1605 C C . LYS A 1 195 ? 2.180 -3.887 -6.346 1.00 94.88 195 LYS A C 1
ATOM 1607 O O . LYS A 1 195 ? 1.973 -3.019 -5.501 1.00 94.88 195 LYS A O 1
ATOM 1612 N N . LEU A 1 196 ? 1.210 -4.351 -7.135 1.00 96.25 196 LEU A N 1
ATOM 1613 C CA . LEU A 1 196 ? -0.168 -3.868 -7.045 1.00 96.25 196 LEU A CA 1
ATOM 1614 C C . LEU A 1 196 ? -0.817 -4.253 -5.709 1.00 96.25 196 LEU A C 1
ATOM 1616 O O . LEU A 1 196 ? -1.511 -3.447 -5.089 1.00 96.25 196 LEU A O 1
ATOM 1620 N N . ARG A 1 197 ? -0.562 -5.476 -5.240 1.00 95.44 197 ARG A N 1
ATOM 1621 C CA . ARG A 1 197 ? -1.048 -5.957 -3.946 1.00 95.44 197 ARG A CA 1
ATOM 1622 C C . ARG A 1 197 ? -0.434 -5.160 -2.795 1.00 95.44 197 ARG A C 1
ATOM 1624 O O . ARG A 1 197 ? -1.177 -4.705 -1.928 1.00 95.44 197 ARG A O 1
ATOM 1631 N N . TYR A 1 198 ? 0.879 -4.925 -2.828 1.00 95.81 198 TYR A N 1
ATOM 1632 C CA . TYR A 1 198 ? 1.571 -4.103 -1.834 1.00 95.81 198 TYR A CA 1
ATOM 1633 C C . TYR A 1 198 ? 1.043 -2.666 -1.821 1.00 95.81 198 TYR A C 1
ATOM 1635 O O . TYR A 1 198 ? 0.649 -2.170 -0.772 1.00 95.81 198 TYR A O 1
ATOM 1643 N N . THR A 1 199 ? 0.943 -2.020 -2.986 1.00 96.81 199 THR A N 1
ATOM 1644 C CA . THR A 1 199 ? 0.450 -0.632 -3.092 1.00 96.81 199 THR A CA 1
ATOM 1645 C C . THR A 1 199 ? -0.999 -0.488 -2.634 1.00 96.81 199 THR A C 1
ATOM 1647 O O . THR A 1 199 ? -1.347 0.468 -1.945 1.00 96.81 199 THR A O 1
ATOM 1650 N N . THR A 1 200 ? -1.854 -1.466 -2.943 1.00 96.06 200 THR A N 1
ATOM 1651 C CA . THR A 1 200 ? -3.233 -1.486 -2.438 1.00 96.06 200 THR A CA 1
ATOM 1652 C C . THR A 1 200 ? -3.256 -1.584 -0.911 1.00 96.06 200 THR A C 1
ATOM 1654 O O . THR A 1 200 ? -4.002 -0.852 -0.262 1.00 96.06 200 THR A O 1
ATOM 1657 N N . TYR A 1 201 ? -2.431 -2.458 -0.325 1.00 95.81 201 TYR A N 1
ATOM 1658 C CA . TYR A 1 201 ? -2.312 -2.588 1.128 1.00 95.81 201 TYR A CA 1
ATOM 1659 C C . TYR A 1 201 ? -1.806 -1.295 1.782 1.00 95.81 201 TYR A C 1
ATOM 1661 O O . TYR A 1 201 ? -2.405 -0.823 2.751 1.00 95.81 201 TYR A O 1
ATOM 1669 N N . THR A 1 202 ? -0.756 -0.675 1.234 1.00 96.00 202 THR A N 1
ATOM 1670 C CA . THR A 1 202 ? -0.207 0.576 1.776 1.00 96.00 202 THR A CA 1
ATOM 1671 C C . THR A 1 202 ? -1.222 1.708 1.712 1.00 96.00 202 THR A C 1
ATOM 1673 O O . THR A 1 202 ? -1.416 2.395 2.712 1.00 96.00 202 THR A O 1
ATOM 1676 N N . TYR A 1 203 ? -1.932 1.868 0.590 1.00 96.88 203 TYR A N 1
ATOM 1677 C CA . TYR A 1 203 ? -2.948 2.913 0.465 1.00 96.88 203 TYR A CA 1
ATOM 1678 C C . TYR A 1 203 ? -4.119 2.715 1.425 1.00 96.88 203 TYR A C 1
ATOM 1680 O O . TYR A 1 203 ? -4.567 3.689 2.028 1.00 96.88 203 TYR A O 1
ATOM 1688 N N . LYS A 1 204 ? -4.580 1.474 1.634 1.00 95.81 204 LYS A N 1
ATOM 1689 C CA . LYS A 1 204 ? -5.609 1.179 2.645 1.00 95.81 204 LYS A CA 1
ATOM 1690 C C . LYS A 1 204 ? -5.141 1.561 4.048 1.00 95.81 204 LYS A C 1
ATOM 1692 O O . LYS A 1 204 ? -5.847 2.276 4.752 1.00 95.81 204 LYS A O 1
ATOM 1697 N N . ARG A 1 205 ? -3.926 1.161 4.429 1.00 94.88 205 ARG A N 1
ATOM 1698 C CA . ARG A 1 205 ? -3.353 1.460 5.749 1.00 94.88 205 ARG A CA 1
ATOM 1699 C C . ARG A 1 205 ? -3.158 2.962 5.976 1.00 94.88 205 ARG A C 1
ATOM 1701 O O . ARG A 1 205 ? -3.471 3.469 7.051 1.00 94.88 205 ARG A O 1
ATOM 1708 N N . GLU A 1 206 ? -2.662 3.685 4.975 1.00 96.12 206 GLU A N 1
ATOM 1709 C CA . GLU A 1 206 ? -2.515 5.143 5.044 1.00 96.12 206 GLU A CA 1
ATOM 1710 C C . GLU A 1 206 ? -3.863 5.853 5.150 1.00 96.12 206 GLU A C 1
ATOM 1712 O O . GLU A 1 206 ? -4.015 6.765 5.964 1.00 96.12 206 GLU A O 1
ATOM 1717 N N . PHE A 1 207 ? -4.847 5.430 4.356 1.00 96.12 207 PHE A N 1
ATOM 1718 C CA . PHE A 1 207 ? -6.200 5.969 4.418 1.00 96.12 207 PHE A CA 1
ATOM 1719 C C . PHE A 1 207 ? -6.817 5.750 5.801 1.00 96.12 207 PHE A C 1
ATOM 1721 O O . PHE A 1 207 ? -7.271 6.702 6.432 1.00 96.12 207 PHE A O 1
ATOM 1728 N N . ASN A 1 208 ? -6.744 4.527 6.322 1.00 95.56 208 ASN A N 1
ATOM 1729 C CA . ASN A 1 208 ? -7.250 4.192 7.647 1.00 95.56 208 ASN A CA 1
ATOM 1730 C C . ASN A 1 208 ? -6.578 5.003 8.753 1.00 95.56 208 ASN A C 1
ATOM 1732 O O . ASN A 1 208 ? -7.257 5.486 9.654 1.00 95.56 208 ASN A O 1
ATOM 1736 N N . LYS A 1 209 ? -5.256 5.209 8.672 1.00 94.88 209 LYS A N 1
ATOM 1737 C CA . LYS A 1 209 ? -4.538 6.079 9.613 1.00 94.88 209 LYS A CA 1
ATOM 1738 C C . LYS A 1 209 ? -5.126 7.493 9.613 1.00 94.88 209 LYS A C 1
ATOM 1740 O O . LYS A 1 209 ? -5.386 8.037 10.679 1.00 94.88 209 LYS A O 1
ATOM 1745 N N . ARG A 1 210 ? -5.407 8.060 8.435 1.00 95.62 210 ARG A N 1
ATOM 1746 C CA . ARG A 1 210 ? -6.040 9.388 8.323 1.00 95.62 210 ARG A CA 1
ATOM 1747 C C . ARG A 1 210 ? -7.455 9.410 8.907 1.00 95.62 210 ARG A C 1
ATOM 1749 O O . ARG A 1 210 ? -7.830 10.409 9.512 1.00 95.62 210 ARG A O 1
ATOM 1756 N N . VAL A 1 211 ? -8.230 8.334 8.748 1.00 94.62 211 VAL A N 1
ATOM 1757 C CA . VAL A 1 211 ? -9.570 8.213 9.352 1.00 94.62 211 VAL A CA 1
ATOM 1758 C C . VAL A 1 211 ? -9.482 8.149 10.880 1.00 94.62 211 VAL A C 1
ATOM 1760 O O . VAL A 1 211 ? -10.216 8.864 11.556 1.00 94.62 211 VAL A O 1
ATOM 1763 N N . LEU A 1 212 ? -8.547 7.376 11.439 1.00 93.31 212 LEU A N 1
ATOM 1764 C CA . LEU A 1 212 ? -8.312 7.327 12.889 1.00 93.31 212 LEU A CA 1
ATOM 1765 C C . LEU A 1 212 ? -7.858 8.684 13.441 1.00 93.31 212 LEU A C 1
ATOM 1767 O O . LEU A 1 212 ? -8.379 9.140 14.459 1.00 93.31 212 LEU A O 1
ATOM 1771 N N . ASP A 1 213 ? -6.956 9.371 12.736 1.00 95.12 213 ASP A N 1
ATOM 1772 C CA . ASP A 1 213 ? -6.546 10.732 13.086 1.00 95.12 213 ASP A CA 1
ATOM 1773 C C . ASP A 1 213 ? -7.749 11.692 13.075 1.00 95.12 213 ASP A C 1
ATOM 1775 O O . ASP A 1 213 ? -7.863 12.564 13.937 1.00 95.12 213 ASP A O 1
ATOM 1779 N N . LEU A 1 214 ? -8.675 11.533 12.122 1.00 93.56 214 LEU A N 1
ATOM 1780 C CA . LEU A 1 214 ? -9.897 12.335 12.034 1.00 93.56 214 LEU A CA 1
ATOM 1781 C C . LEU A 1 214 ? -10.851 12.063 13.205 1.00 93.56 214 LEU A C 1
ATOM 1783 O O . LEU A 1 214 ? -11.392 13.011 13.776 1.00 93.56 214 LEU A O 1
ATOM 1787 N N . ILE A 1 215 ? -11.017 10.798 13.599 1.00 91.38 215 ILE A N 1
ATOM 1788 C CA . ILE A 1 215 ? -11.798 10.405 14.782 1.00 91.38 215 ILE A CA 1
ATOM 1789 C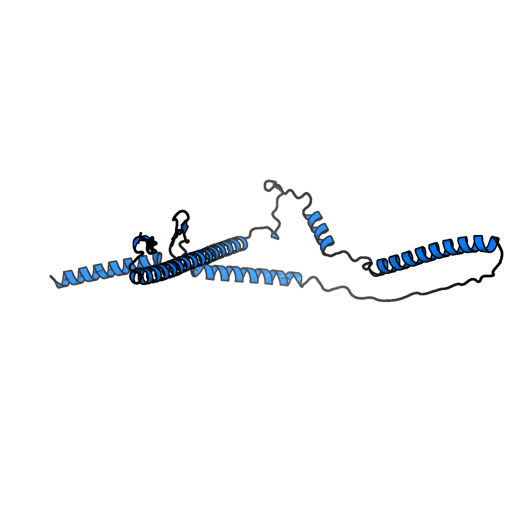 C . ILE A 1 215 ? -11.207 11.043 16.035 1.00 91.38 215 ILE A C 1
ATOM 1791 O O . ILE A 1 215 ? -11.931 11.680 16.803 1.00 91.38 215 ILE A O 1
ATOM 1795 N N . GLN A 1 216 ? -9.889 10.941 16.213 1.00 93.44 216 GLN A N 1
ATOM 1796 C CA . GLN A 1 216 ? -9.221 11.513 17.374 1.00 93.44 216 GLN A CA 1
ATOM 1797 C C . GLN A 1 216 ? -9.363 13.038 17.404 1.00 93.44 216 GLN A C 1
ATOM 1799 O O . GLN A 1 216 ? -9.693 13.603 18.444 1.00 93.44 216 GLN A O 1
ATOM 1804 N N . ARG A 1 217 ? -9.211 13.713 16.257 1.00 94.25 217 ARG A N 1
ATOM 1805 C CA . ARG A 1 217 ? -9.467 15.159 16.144 1.00 94.25 217 ARG A CA 1
ATOM 1806 C C . ARG A 1 217 ? -10.902 15.506 16.530 1.00 94.25 217 ARG A C 1
ATOM 1808 O O . ARG A 1 217 ? -11.104 16.413 17.335 1.00 94.25 217 ARG A O 1
ATOM 1815 N N . LYS A 1 218 ? -11.894 14.767 16.024 1.00 90.62 218 LYS A N 1
ATOM 1816 C CA . LYS A 1 218 ? -13.306 14.975 16.378 1.00 90.62 218 LYS A CA 1
ATOM 1817 C C . LYS A 1 218 ? -13.532 14.825 17.886 1.00 90.62 218 LYS A C 1
ATOM 1819 O O . LYS A 1 218 ? -14.192 15.679 18.473 1.00 90.62 218 LYS A O 1
ATOM 1824 N N . ARG A 1 219 ? -12.950 13.797 18.514 1.00 90.69 219 ARG A N 1
ATOM 1825 C CA . ARG A 1 219 ? -13.018 13.578 19.967 1.00 90.69 219 ARG A CA 1
ATOM 1826 C C . ARG A 1 219 ? -12.408 14.750 20.738 1.00 90.69 219 ARG A C 1
ATOM 1828 O O . ARG A 1 219 ? -13.085 15.329 21.580 1.00 90.69 219 ARG A O 1
ATOM 1835 N N . THR A 1 220 ? -11.193 15.173 20.382 1.00 93.94 220 THR A N 1
ATOM 1836 C CA . THR A 1 220 ? -10.528 16.309 21.050 1.00 93.94 220 THR A CA 1
ATOM 1837 C C . THR A 1 220 ? -11.318 17.613 20.927 1.00 93.94 220 THR A C 1
ATOM 1839 O O . THR A 1 220 ? -11.434 18.352 21.900 1.00 93.94 220 THR A O 1
ATOM 1842 N N . LEU A 1 221 ? -11.920 17.884 19.763 1.00 92.44 221 LEU A N 1
ATOM 1843 C CA . LEU A 1 221 ? -12.763 19.064 19.561 1.00 92.44 221 LEU A CA 1
ATOM 1844 C C . LEU A 1 221 ? -14.046 18.987 20.393 1.00 92.44 221 LEU A C 1
ATOM 1846 O O . LEU A 1 221 ? -14.431 19.972 21.017 1.00 92.44 221 LEU A O 1
ATOM 1850 N N . ALA A 1 222 ? -14.693 17.821 20.446 1.00 89.69 222 ALA A N 1
ATOM 1851 C CA . ALA A 1 222 ? -15.885 17.626 21.264 1.00 89.69 222 ALA A CA 1
ATOM 1852 C C . ALA A 1 222 ? -15.588 17.810 22.763 1.00 89.69 222 ALA A C 1
ATOM 1854 O O . ALA A 1 222 ? -16.370 18.439 23.474 1.00 89.69 222 ALA A O 1
ATOM 1855 N N . GLU A 1 223 ? -14.448 17.313 23.245 1.00 91.50 223 GLU A N 1
ATOM 1856 C CA . GLU A 1 223 ? -13.986 17.524 24.621 1.00 91.50 223 GLU A CA 1
ATOM 1857 C C . GLU A 1 223 ? -13.719 19.003 24.917 1.00 91.50 223 GLU A C 1
ATOM 1859 O O . GLU A 1 223 ? -14.178 19.514 25.938 1.00 91.50 223 GLU A O 1
ATOM 1864 N N . GLN A 1 224 ? -13.027 19.707 24.016 1.00 93.81 224 GLN A N 1
ATOM 1865 C CA . GLN A 1 224 ? -12.775 21.144 24.138 1.00 93.81 224 GLN A CA 1
ATOM 1866 C C . GLN A 1 224 ? -14.082 21.935 24.214 1.00 93.81 224 GLN A C 1
ATOM 1868 O O . GLN A 1 224 ? -14.263 22.710 25.152 1.00 93.81 224 GLN A O 1
ATOM 1873 N N . ILE A 1 225 ? -15.021 21.689 23.293 1.00 89.88 225 ILE A N 1
ATOM 1874 C CA . ILE A 1 225 ? -16.326 22.360 23.297 1.00 89.88 225 ILE A CA 1
ATOM 1875 C C . ILE A 1 225 ? -17.059 22.063 24.606 1.00 89.88 225 ILE A C 1
ATOM 1877 O O . ILE A 1 225 ? -17.493 22.989 25.283 1.00 89.88 225 ILE A O 1
ATOM 1881 N N . ASN A 1 226 ? -17.132 20.800 25.029 1.00 88.00 226 ASN A N 1
ATOM 1882 C CA . ASN A 1 226 ? -17.799 20.431 26.278 1.00 88.00 226 ASN A CA 1
ATOM 1883 C C . ASN A 1 226 ? -17.158 21.078 27.514 1.00 88.00 226 ASN A C 1
ATOM 1885 O O . ASN A 1 226 ? -17.869 21.436 28.455 1.00 88.00 226 ASN A O 1
ATOM 1889 N N . ASN A 1 227 ? -15.837 21.255 27.530 1.00 91.38 227 ASN A N 1
ATOM 1890 C CA . ASN A 1 227 ? -15.142 21.949 28.610 1.00 91.38 227 ASN A CA 1
ATOM 1891 C C . ASN A 1 227 ? -15.475 23.447 28.635 1.00 91.38 227 ASN A C 1
ATOM 1893 O O . ASN A 1 227 ? -15.738 23.983 29.713 1.00 91.38 227 ASN A O 1
ATOM 1897 N N . GLU A 1 228 ? -15.537 24.110 27.478 1.00 89.94 228 GLU A N 1
ATOM 1898 C CA . GLU A 1 228 ? -15.970 25.510 27.402 1.00 89.94 228 GLU A CA 1
ATOM 1899 C C . GLU A 1 228 ? -17.449 25.673 27.774 1.00 89.94 228 GLU A C 1
ATOM 1901 O O . GLU A 1 228 ? -17.792 26.569 28.544 1.00 89.94 228 GLU A O 1
ATOM 1906 N N . LEU A 1 229 ? -18.330 24.763 27.345 1.00 85.56 229 LEU A N 1
ATOM 1907 C CA . LEU A 1 229 ? -19.739 24.779 27.754 1.00 85.56 229 LEU A CA 1
ATOM 1908 C C . LEU A 1 229 ? -19.896 24.611 29.273 1.00 85.56 229 LEU A C 1
ATOM 1910 O O . LEU A 1 229 ? -20.703 25.305 29.891 1.00 85.56 229 LEU A O 1
ATOM 1914 N N . LYS A 1 230 ? -19.099 23.734 29.901 1.00 86.31 230 LYS A N 1
ATOM 1915 C CA . LYS A 1 230 ? -19.059 23.593 31.367 1.00 86.31 230 LYS A CA 1
ATOM 1916 C C . LYS A 1 230 ? -18.586 24.879 32.043 1.00 86.31 230 LYS A C 1
ATOM 1918 O O . LYS A 1 230 ? -19.194 25.295 33.027 1.00 86.31 230 LYS A O 1
ATOM 1923 N N . ARG A 1 231 ? -17.541 25.530 31.520 1.00 87.88 231 ARG A N 1
ATOM 1924 C CA . ARG A 1 231 ? -17.070 26.829 32.032 1.00 87.88 231 ARG A CA 1
ATOM 1925 C C . ARG A 1 231 ? -18.163 27.890 31.941 1.00 87.88 231 ARG A C 1
ATOM 1927 O O . ARG A 1 231 ? -18.441 28.538 32.944 1.00 87.88 231 ARG A O 1
ATOM 1934 N N . LEU A 1 232 ? -18.823 28.017 30.789 1.00 84.00 232 LEU A N 1
ATOM 1935 C CA . LEU A 1 232 ? -19.931 28.957 30.591 1.00 84.00 232 LEU A CA 1
ATOM 1936 C C . LEU A 1 232 ? -21.090 28.685 31.553 1.00 84.00 232 LEU A C 1
ATOM 1938 O O . LEU A 1 232 ? -21.601 29.618 32.166 1.00 84.00 232 LEU A O 1
ATOM 1942 N N . LYS A 1 233 ? -21.458 27.415 31.755 1.00 82.25 233 LYS A N 1
ATOM 1943 C CA . LYS A 1 233 ? -22.486 27.030 32.730 1.00 82.25 233 LYS A CA 1
ATOM 1944 C C . LYS A 1 233 ? -22.104 27.436 34.156 1.00 82.25 233 LYS A C 1
ATOM 1946 O O . LYS A 1 233 ? -22.941 27.986 34.866 1.00 82.25 233 LYS A O 1
ATOM 1951 N N . ASN A 1 234 ? -20.852 27.213 34.559 1.00 83.50 234 ASN A N 1
ATOM 1952 C CA . ASN A 1 234 ? -20.362 27.611 35.880 1.00 83.50 234 ASN A CA 1
ATOM 1953 C C . ASN A 1 234 ? -20.379 29.141 36.056 1.00 83.50 234 ASN A C 1
ATOM 1955 O O . ASN A 1 234 ? -20.762 29.627 37.115 1.00 83.50 234 ASN A O 1
ATOM 1959 N N . LEU A 1 235 ? -20.013 29.912 35.024 1.00 80.44 235 LEU A N 1
ATOM 1960 C CA . LEU A 1 235 ? -20.111 31.378 35.056 1.00 80.44 235 LEU A CA 1
ATOM 1961 C C . LEU A 1 235 ? -21.569 31.854 35.143 1.00 80.44 235 LEU A C 1
ATOM 1963 O O . LEU A 1 235 ? -21.870 32.737 35.943 1.00 80.44 235 LEU A O 1
ATOM 1967 N N . GLY A 1 236 ? -22.472 31.260 34.358 1.00 70.62 236 GLY A N 1
ATOM 1968 C CA . GLY A 1 236 ? -23.897 31.599 34.359 1.00 70.62 236 GLY A CA 1
ATOM 1969 C C . GLY A 1 236 ? -24.597 31.273 35.682 1.00 70.62 236 GLY A C 1
ATOM 1970 O O . GLY A 1 236 ? -25.456 32.029 36.117 1.00 70.62 236 GLY A O 1
ATOM 1971 N N . GLN A 1 237 ? -24.192 30.205 36.378 1.00 65.38 237 GLN A N 1
ATOM 1972 C CA . GLN A 1 237 ? -24.684 29.894 37.729 1.00 65.38 237 GLN A CA 1
ATOM 1973 C C . GLN A 1 237 ? -24.261 30.934 38.777 1.00 65.38 237 GLN A C 1
ATOM 1975 O O . GLN A 1 237 ? -24.992 31.156 39.739 1.00 65.38 237 GLN A O 1
ATOM 1980 N N . ASN A 1 238 ? -23.120 31.599 38.577 1.00 63.44 238 ASN A N 1
ATOM 1981 C CA . ASN A 1 238 ? -22.642 32.664 39.461 1.00 63.44 238 ASN A CA 1
ATOM 1982 C C . ASN A 1 238 ? -23.324 34.020 39.190 1.00 63.44 238 ASN A C 1
ATOM 1984 O O . ASN A 1 238 ? -23.184 34.941 39.993 1.00 63.44 238 ASN A O 1
ATOM 1988 N N . GLN A 1 239 ? -24.049 34.168 38.073 1.00 60.78 239 GLN A N 1
ATOM 1989 C CA . GLN A 1 239 ? -24.759 35.392 37.694 1.00 60.78 239 GLN A CA 1
ATOM 1990 C C . GLN A 1 239 ? -26.278 35.176 37.769 1.00 60.78 239 GLN A C 1
ATOM 1992 O O . GLN A 1 239 ? -26.925 34.765 36.810 1.00 60.78 239 GLN A O 1
ATOM 1997 N N . SER A 1 240 ? -26.865 35.499 38.922 1.00 54.56 240 SER A N 1
ATOM 1998 C CA . SER A 1 240 ? -28.267 35.237 39.292 1.00 54.56 240 SER A CA 1
ATOM 1999 C C . SER A 1 240 ? -29.343 35.871 38.391 1.00 54.56 240 SER A C 1
ATOM 2001 O O . SER A 1 240 ? -30.514 35.541 38.541 1.00 54.56 240 SER A O 1
ATOM 2003 N N . ASN A 1 241 ? -28.987 36.773 37.470 1.00 55.25 241 ASN A N 1
ATOM 2004 C CA . ASN A 1 241 ? -29.950 37.622 36.754 1.00 55.25 241 ASN A CA 1
ATOM 2005 C C . ASN A 1 241 ? -30.230 37.209 35.296 1.00 55.25 241 ASN A C 1
ATOM 2007 O O . ASN A 1 241 ? -31.088 37.818 34.661 1.00 55.25 241 ASN A O 1
ATOM 2011 N N . HIS A 1 242 ? -29.539 36.204 34.741 1.00 53.19 242 HIS A N 1
ATOM 2012 C CA . HIS A 1 242 ? -29.598 35.904 33.297 1.00 53.19 242 HIS A CA 1
ATOM 2013 C C . HIS A 1 242 ? -29.723 34.409 32.952 1.00 53.19 242 HIS A C 1
ATOM 2015 O O . HIS A 1 242 ? -29.250 33.971 31.903 1.00 53.19 242 HIS A O 1
ATOM 2021 N N . GLN A 1 243 ? -30.376 33.613 33.807 1.00 52.19 243 GLN A N 1
ATOM 2022 C CA . GLN A 1 243 ? -30.563 32.168 33.584 1.00 52.19 243 GLN A CA 1
ATOM 2023 C C . GLN A 1 243 ? -31.246 31.826 32.245 1.00 52.19 243 GLN A C 1
ATOM 2025 O O . GLN A 1 243 ? -30.961 30.776 31.675 1.00 52.19 243 GLN A O 1
ATOM 2030 N N . GLU A 1 244 ? -32.076 32.718 31.699 1.00 53.06 244 GLU A N 1
ATOM 2031 C CA . GLU A 1 244 ? -32.790 32.508 30.430 1.00 53.06 244 GLU A CA 1
ATOM 2032 C C . GLU A 1 244 ? -31.906 32.660 29.174 1.00 53.06 244 GLU A C 1
ATOM 2034 O O . GLU A 1 244 ? -32.271 32.173 28.107 1.00 53.06 244 GLU A O 1
ATOM 2039 N N . LEU A 1 245 ? -30.722 33.283 29.278 1.00 51.00 245 LEU A N 1
ATOM 2040 C CA . LEU A 1 245 ? -29.835 33.524 28.126 1.00 51.00 245 LEU A CA 1
ATOM 2041 C C . LEU A 1 245 ? -28.903 32.345 27.806 1.00 51.00 245 LEU A C 1
ATOM 2043 O O . LEU A 1 245 ? -28.280 32.321 26.746 1.00 51.00 245 LEU A O 1
ATOM 2047 N N . PHE A 1 246 ? -28.812 31.353 28.695 1.00 51.59 246 PHE A N 1
ATOM 2048 C CA . PHE A 1 246 ? -27.881 30.229 28.568 1.00 51.59 246 PHE A CA 1
ATOM 2049 C C . PHE A 1 246 ? -28.606 28.906 28.317 1.00 51.59 246 PHE A C 1
ATOM 2051 O O . PHE A 1 246 ? -28.325 27.895 28.961 1.00 51.59 246 PHE A O 1
ATOM 2058 N N . ASN A 1 247 ? -29.510 28.883 27.336 1.00 53.75 247 ASN A N 1
ATOM 2059 C CA . ASN A 1 247 ? -29.996 27.624 26.777 1.00 53.75 247 ASN A CA 1
ATOM 2060 C C . ASN A 1 247 ? -28.920 27.062 25.835 1.00 53.75 247 ASN A C 1
ATOM 2062 O O . ASN A 1 247 ? -28.983 27.187 24.615 1.00 53.75 247 ASN A O 1
ATOM 2066 N N . ILE A 1 248 ? -27.854 26.535 26.434 1.00 54.75 248 ILE A N 1
ATOM 2067 C CA . ILE A 1 248 ? -26.698 26.008 25.717 1.00 54.75 248 ILE A CA 1
ATOM 2068 C C . ILE A 1 248 ? -27.059 24.606 25.210 1.00 54.75 248 ILE A C 1
ATOM 2070 O O . ILE A 1 248 ? -27.234 23.702 26.035 1.00 54.75 248 ILE A O 1
ATOM 2074 N N . PRO A 1 249 ? -27.143 24.375 23.887 1.00 55.09 249 PRO A N 1
ATOM 2075 C CA . PRO A 1 249 ? -27.303 23.027 23.371 1.00 55.09 249 PRO A CA 1
ATOM 2076 C C . PRO A 1 249 ? -26.048 22.222 23.723 1.00 55.09 249 PRO A C 1
ATOM 2078 O O . PRO A 1 249 ? -24.943 22.527 23.274 1.00 55.09 249 PRO A O 1
ATOM 2081 N N . LEU A 1 250 ? -26.211 21.193 24.556 1.00 55.62 250 LEU A N 1
ATOM 2082 C CA . LEU A 1 250 ? -25.179 20.181 24.731 1.00 55.62 250 LEU A CA 1
ATOM 2083 C C . LEU A 1 250 ? -25.044 19.437 23.406 1.00 55.62 250 LEU A C 1
ATOM 2085 O O . LEU A 1 250 ? -25.989 18.781 22.963 1.00 55.62 250 LEU A O 1
ATOM 2089 N N . LEU A 1 251 ? -23.867 19.516 22.785 1.00 57.97 251 LEU A N 1
ATOM 2090 C CA . LEU A 1 251 ? -23.522 18.548 21.754 1.00 57.97 251 LEU A CA 1
ATOM 2091 C C . LEU A 1 251 ? -23.601 17.161 22.401 1.00 57.97 251 LEU A C 1
ATOM 2093 O O . LEU A 1 251 ? -23.042 16.974 23.490 1.00 57.97 251 LEU A O 1
ATOM 2097 N N . PRO A 1 252 ? -24.301 16.195 21.782 1.00 58.78 252 PRO A N 1
ATOM 2098 C CA . PRO A 1 252 ? -24.319 14.845 22.307 1.00 58.78 252 PRO A CA 1
ATOM 2099 C C . PRO A 1 252 ? -22.866 14.370 22.450 1.00 58.78 252 PRO A C 1
ATOM 2101 O O . PRO A 1 252 ? -22.045 14.658 21.568 1.00 58.78 252 PRO A O 1
ATOM 2104 N N . PRO A 1 253 ? -22.516 13.686 23.556 1.00 57.56 253 PRO A N 1
ATOM 2105 C CA . PRO A 1 253 ? -21.202 13.076 23.672 1.00 57.56 253 PRO A CA 1
ATOM 2106 C C . PRO A 1 253 ? -20.972 12.229 22.423 1.00 57.56 253 PRO A C 1
ATOM 2108 O O . PRO A 1 253 ? -21.906 11.587 21.933 1.00 57.56 253 PRO A O 1
ATOM 2111 N N . VAL A 1 254 ? -19.753 12.273 21.879 1.00 54.56 254 VAL A N 1
ATOM 2112 C CA . VAL A 1 254 ? -19.360 11.371 20.795 1.00 54.56 254 VAL A CA 1
ATOM 2113 C C . VAL A 1 254 ? -19.523 9.969 21.364 1.00 54.56 254 VAL A C 1
ATOM 2115 O O . VAL A 1 254 ? -18.689 9.523 22.144 1.00 54.56 254 VAL A O 1
ATOM 2118 N N . LYS A 1 255 ? -20.656 9.329 21.067 1.00 54.22 255 LYS A N 1
ATOM 2119 C CA . LYS A 1 255 ? -20.842 7.917 21.345 1.00 54.22 255 LYS A CA 1
ATOM 2120 C C . LYS A 1 255 ? -19.800 7.224 20.486 1.00 54.22 255 LYS A C 1
ATOM 2122 O O . LYS A 1 255 ? -19.852 7.331 19.258 1.00 54.22 255 LYS A O 1
ATOM 2127 N N . ASP A 1 256 ? -18.815 6.624 21.141 1.00 47.19 256 ASP A N 1
ATOM 2128 C CA . ASP A 1 256 ? -18.005 5.596 20.511 1.00 47.19 256 ASP A CA 1
ATOM 2129 C C . ASP A 1 256 ? -19.009 4.592 19.945 1.00 47.19 256 ASP A C 1
ATOM 2131 O O . ASP A 1 256 ? -19.940 4.206 20.654 1.00 47.19 256 ASP A O 1
ATOM 2135 N N . GLY A 1 257 ? -18.933 4.364 18.632 1.00 44.56 257 GLY A N 1
ATOM 2136 C CA . GLY A 1 257 ? -19.966 3.662 17.881 1.00 44.56 257 GLY A CA 1
ATOM 2137 C C . GLY A 1 257 ? -20.417 2.405 18.610 1.00 44.56 257 GLY A C 1
ATOM 2138 O O . GLY A 1 257 ? -19.581 1.639 19.086 1.00 44.56 257 GLY A O 1
ATOM 2139 N N . ASP A 1 258 ? -21.739 2.264 18.709 1.00 35.72 258 ASP A N 1
ATOM 2140 C CA . ASP A 1 258 ? -22.402 1.051 19.154 1.00 35.72 258 ASP A CA 1
ATOM 2141 C C . ASP A 1 258 ? -21.734 -0.164 18.503 1.00 35.72 258 ASP A C 1
ATOM 2143 O O . ASP A 1 258 ? -21.511 -0.202 17.290 1.00 35.72 258 ASP A O 1
ATOM 2147 N N . GLU A 1 259 ? -21.407 -1.130 19.355 1.00 37.31 259 GLU A N 1
ATOM 2148 C CA . GLU A 1 259 ? -21.080 -2.495 18.984 1.00 37.31 259 GLU A CA 1
ATOM 2149 C C . GLU A 1 259 ? -22.141 -3.019 18.002 1.00 37.31 259 GLU A C 1
ATOM 2151 O O . GLU A 1 259 ? -23.340 -3.016 18.301 1.00 37.31 259 GLU A O 1
ATOM 2156 N N . GLY A 1 260 ? -21.695 -3.450 16.823 1.00 32.75 260 GLY A N 1
ATOM 2157 C CA . GLY A 1 260 ? -22.519 -4.054 15.779 1.00 32.75 260 GLY A CA 1
ATOM 2158 C C . GLY A 1 260 ? -21.660 -4.713 14.719 1.00 32.75 260 GLY A C 1
ATOM 2159 O O . GLY A 1 260 ? -20.928 -3.970 14.030 1.00 32.75 260 GLY A O 1
#

Secondary structure (DSSP, 8-state):
-HHHHHHHHHHHHHHHHHHHHHHHHHHTTTEEE---EEE-TTSS-EEEPPPEEPPPHHHHHHHHHHHHHHHHHHHHHHHHHTTS-------------------------SHHHHHHHHHHHHHHHHHHHHHHHHHHHHHHHHTPPPTT---HHHHHHHHHHHHHTT----TTSTT----GGG---HHHHHHHHHHHHHHHHHHHHHHHHHHHHHHHHHHHHHHHHHHHHHHHHHHHHT-TT-GGG----PPPP-------

Foldseek 3Di:
DVVVVVVVVVVVVVVVVVVVVVCCVVPPVQWPDDKDKDADLVRPDMDIADGAGHDDPVLVVVLVVLVVVVVVVVVVVVVVVVPPDDDDDDDDYDDDDDDDDDDDDDDDDDPVVVVVVVVVVVVVVVVVVVVVVVVVVVVVVVVDDDDPDDDPVVVVVVVVCVVPPPPPPPPPDPPDDQPPVRDDDPSNVSNVVSVVVVVVNVVSVVVVVVRVVVVVVVLVVLVVVVVVLVVVVVVVVVPPPPPVVNPDDNSPRPPRDDDD

Sequence (260 aa):
KVDLSVKELAWESERCNIALRKLEQWFVDPVVQDVVSVKSFDGQWEVSAFRTIELPKDFYEMQEEIERQKTALMDKGKRKETADVSDERAGENREARSTDTKSSTTKLKGAKAMRVERLLRKMEERAKRRQKRKEEWAILYQKKKPEGFDDPTEVDSIRYARDNMGNYFLKSAADFVVPLEQRLTVLRALDRIMKLRYTTYTYKREFNKRVLDLIQRKRTLAEQINNELKRLKNLGQNQSNHQELFNIPLLPPVKDGDEG

Radius of gyration: 43.53 Å; chains: 1; bounding box: 80×116×91 Å

Organism: NCBI:txid392030

pLDDT: mean 77.96, std 19.16, range [30.52, 96.94]